Protei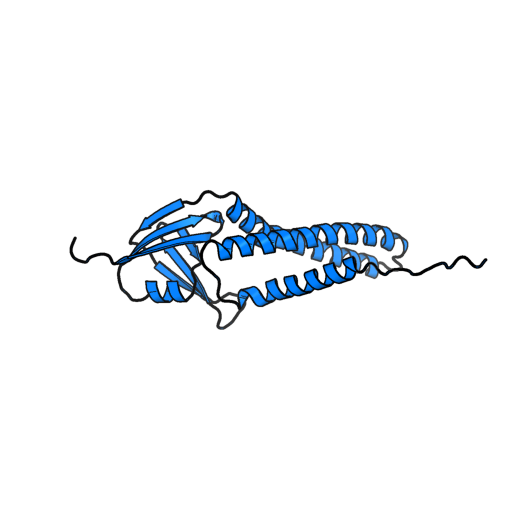n AF-A0A378QCM0-F1 (afdb_monomer_lite)

Secondary structure (DSSP, 8-state):
-----------HHHHHHHHHHHHHHHHHHHGGGSPPPTTHHHHHHHHHHHHHHHHHHHHHHHHHHHHHHHHGGG--SHHHHHHHHHHHHHHHHHHHHHIIIIIHHHHHHHHSPPEEEEES-EEEEEEE-TT-TT-EEEEEEETTEEEEE-HHHHHHHHSS--EEEEEEEETTTTEEEEEEEEE--TT-

Sequence (188 aa):
MAFNTDIQEKPKHLNLLIIIGIVMFLYVLIRPFLDWNEGLTASIEIVLVALFVGAFFLFGIVSFIYIFFKAIPNFKSFAQMIGFLAFVLVFIFSALFFVEKAVTPALYVIFENKKTIITSDYQVKSYQQAKRVGVDNYFLYFDHNKVQINKSTYQKLRTGQIYDLTVTYKPRAEVLYDLQISQKNQND

Organism: Faucicola osloensis (NCBI:txid34062)

Structure (mmCIF, N/CA/C/O backbone):
data_AF-A0A378QCM0-F1
#
_entry.id   AF-A0A378QCM0-F1
#
loop_
_atom_site.group_PDB
_atom_site.id
_atom_site.type_symbol
_atom_site.label_atom_id
_atom_site.label_alt_id
_atom_site.label_comp_id
_atom_site.label_asym_id
_atom_site.label_entity_id
_atom_site.label_seq_id
_atom_site.pdbx_PDB_ins_code
_atom_site.Cartn_x
_atom_site.Cartn_y
_atom_site.Cartn_z
_atom_site.occupancy
_atom_site.B_iso_or_equiv
_atom_site.auth_seq_id
_atom_site.auth_comp_id
_atom_site.auth_asym_id
_atom_site.auth_atom_id
_atom_site.pdbx_PDB_model_num
ATOM 1 N N . MET A 1 1 ? -2.588 12.979 -62.372 1.00 38.88 1 MET A N 1
ATOM 2 C CA . MET A 1 1 ? -3.182 12.711 -61.045 1.00 38.88 1 MET A CA 1
ATOM 3 C C . MET A 1 1 ? -2.044 12.519 -60.062 1.00 38.88 1 MET A C 1
ATOM 5 O O . MET A 1 1 ? -1.342 11.524 -60.167 1.00 38.88 1 MET A O 1
ATOM 9 N N . ALA A 1 2 ? -1.797 13.497 -59.193 1.00 35.97 2 ALA A N 1
ATOM 10 C CA . ALA A 1 2 ? -0.838 13.351 -58.104 1.00 35.97 2 ALA A CA 1
ATOM 11 C C . ALA A 1 2 ? -1.563 12.680 -56.931 1.00 35.97 2 ALA A C 1
ATOM 13 O O . ALA A 1 2 ? -2.516 13.245 -56.396 1.00 35.97 2 ALA A O 1
ATOM 14 N N . PHE A 1 3 ? -1.162 11.456 -56.589 1.00 36.19 3 PHE A N 1
ATOM 15 C CA . PHE A 1 3 ? -1.610 10.802 -55.365 1.00 36.19 3 PHE A CA 1
ATOM 16 C C . PHE A 1 3 ? -0.825 11.406 -54.202 1.00 36.19 3 PHE A C 1
ATOM 18 O O . PHE A 1 3 ? 0.397 11.316 -54.143 1.00 36.19 3 PHE A O 1
ATOM 25 N N . ASN A 1 4 ? -1.561 12.082 -53.330 1.00 42.06 4 ASN A N 1
ATOM 26 C CA . ASN A 1 4 ? -1.086 12.697 -52.106 1.00 42.06 4 ASN A CA 1
ATOM 27 C C . ASN A 1 4 ? -0.604 11.588 -51.154 1.00 42.06 4 ASN A C 1
ATOM 29 O O . ASN A 1 4 ? -1.421 10.802 -50.673 1.00 42.06 4 ASN A O 1
ATOM 33 N N . THR A 1 5 ? 0.702 11.489 -50.915 1.00 47.97 5 THR A N 1
ATOM 34 C CA . THR A 1 5 ? 1.280 10.604 -49.897 1.00 47.97 5 THR A CA 1
ATOM 35 C C . THR A 1 5 ? 1.760 11.419 -48.707 1.00 47.97 5 THR A C 1
ATOM 37 O O . THR A 1 5 ? 2.376 12.467 -48.870 1.00 47.97 5 THR A O 1
ATOM 40 N N . ASP A 1 6 ? 1.510 10.859 -47.526 1.00 44.53 6 ASP A N 1
ATOM 41 C CA . ASP A 1 6 ? 2.076 11.224 -46.228 1.00 44.53 6 ASP A CA 1
ATOM 42 C C . ASP A 1 6 ? 1.492 12.438 -45.506 1.00 44.53 6 ASP A C 1
ATOM 44 O O . ASP A 1 6 ? 2.143 13.448 -45.252 1.00 44.53 6 ASP A O 1
ATOM 48 N N . ILE A 1 7 ? 0.293 12.228 -44.959 1.00 42.75 7 ILE A N 1
ATOM 49 C CA . ILE A 1 7 ? 0.040 12.671 -43.587 1.00 42.75 7 ILE A CA 1
ATOM 50 C C . ILE A 1 7 ? 0.461 11.506 -42.686 1.00 42.75 7 ILE A C 1
ATOM 52 O O . ILE A 1 7 ? -0.328 10.603 -42.411 1.00 42.75 7 ILE A O 1
ATOM 56 N N . GLN A 1 8 ? 1.720 11.506 -42.234 1.00 46.69 8 GLN A N 1
ATOM 57 C CA . GLN A 1 8 ? 2.096 10.746 -41.043 1.00 46.69 8 GLN A CA 1
ATOM 58 C C . GLN A 1 8 ? 1.295 11.314 -39.865 1.00 46.69 8 GLN A C 1
ATOM 60 O O . GLN A 1 8 ? 1.725 12.255 -39.194 1.00 46.69 8 GLN A O 1
ATOM 65 N N . GLU A 1 9 ? 0.110 10.765 -39.603 1.00 46.09 9 GLU A N 1
ATOM 66 C CA . GLU A 1 9 ? -0.545 10.972 -38.320 1.00 46.09 9 GLU A CA 1
ATOM 67 C C . GLU A 1 9 ? 0.360 10.360 -37.245 1.00 46.09 9 GLU A C 1
ATOM 69 O O . GLU A 1 9 ? 0.377 9.149 -37.024 1.00 46.09 9 GLU A O 1
ATOM 74 N N . LYS A 1 10 ? 1.146 11.208 -36.564 1.00 54.22 10 LYS A N 1
ATOM 75 C CA . LYS A 1 10 ? 1.753 10.846 -35.277 1.00 54.22 10 LYS A CA 1
ATOM 76 C C . LYS A 1 10 ? 0.660 10.187 -34.435 1.00 54.22 10 LYS A C 1
ATOM 78 O O . LYS A 1 10 ? -0.424 10.770 -34.340 1.00 54.22 10 LYS A O 1
ATOM 83 N N . PRO A 1 11 ? 0.908 9.029 -33.803 1.00 54.47 11 PRO A N 1
ATOM 84 C CA . PRO A 1 11 ? -0.131 8.328 -33.066 1.00 54.47 11 PRO A CA 1
ATOM 85 C C . PRO A 1 11 ? -0.591 9.207 -31.897 1.00 54.47 11 PRO A C 1
ATOM 87 O O . PRO A 1 11 ? 0.052 9.263 -30.850 1.00 54.47 11 PRO A O 1
ATOM 90 N N . LYS A 1 12 ? -1.711 9.919 -32.076 1.00 57.12 12 LYS A N 1
ATOM 91 C CA . LYS A 1 12 ? -2.309 10.822 -31.074 1.00 57.12 12 LYS A CA 1
ATOM 92 C C . LYS A 1 12 ? -2.565 10.077 -29.756 1.00 57.12 12 LYS A C 1
ATOM 94 O O . LYS A 1 12 ? -2.403 10.639 -28.676 1.00 57.12 12 LYS A O 1
ATOM 99 N N . HIS A 1 13 ? -2.852 8.779 -29.854 1.00 57.62 13 HIS A N 1
ATOM 100 C CA . HIS A 1 13 ? -3.033 7.860 -28.731 1.00 57.62 13 HIS A CA 1
ATOM 101 C C . HIS A 1 13 ? -1.748 7.589 -27.931 1.00 57.62 13 HIS A C 1
ATOM 103 O O . HIS A 1 13 ? -1.824 7.415 -26.719 1.00 57.62 13 HIS A O 1
ATOM 109 N N . LEU A 1 14 ? -0.568 7.610 -28.564 1.00 61.62 14 LEU A N 1
ATOM 110 C CA . LEU A 1 14 ? 0.710 7.412 -27.871 1.00 61.62 14 LEU A CA 1
ATOM 111 C C . LEU A 1 14 ? 1.026 8.604 -26.960 1.00 61.62 14 LEU A C 1
ATOM 113 O O . LEU A 1 14 ? 1.406 8.420 -25.808 1.00 61.62 14 LEU A O 1
ATOM 117 N N . ASN A 1 15 ? 0.795 9.826 -27.448 1.00 65.25 15 ASN A N 1
ATOM 118 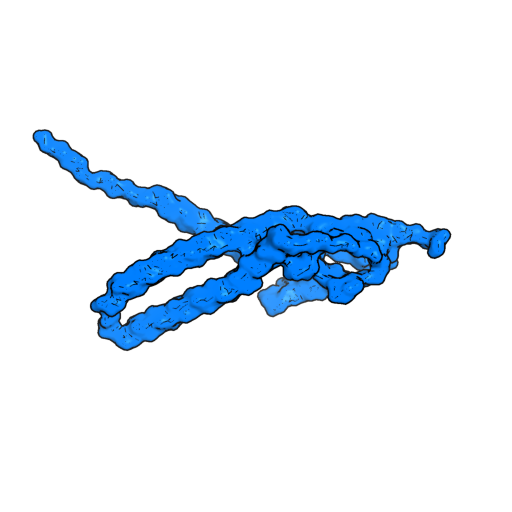C CA . ASN A 1 15 ? 0.976 11.039 -26.649 1.00 65.25 15 ASN A CA 1
ATOM 119 C C . ASN A 1 15 ? -0.003 11.084 -25.467 1.00 65.25 15 ASN A C 1
ATOM 121 O O . ASN A 1 15 ? 0.391 11.449 -24.363 1.00 65.25 15 ASN A O 1
ATOM 125 N N . LEU A 1 16 ? -1.255 10.662 -25.675 1.00 69.06 16 LEU A N 1
ATOM 126 C CA . LEU A 1 16 ? -2.253 10.580 -24.608 1.00 69.06 16 LEU A CA 1
ATOM 127 C C . LEU A 1 16 ? -1.850 9.568 -23.522 1.00 69.06 16 LEU A C 1
ATOM 129 O O . LEU A 1 16 ? -1.922 9.888 -22.339 1.00 69.06 16 LEU A O 1
ATOM 133 N N . LEU A 1 17 ? -1.367 8.383 -23.907 1.00 66.56 17 LEU A N 1
ATOM 134 C CA . LEU A 1 17 ? -0.883 7.369 -22.963 1.00 66.56 17 LEU A CA 1
ATOM 135 C C . LEU A 1 17 ? 0.319 7.859 -22.146 1.00 66.56 17 LEU A C 1
ATOM 137 O O . LEU A 1 17 ? 0.377 7.606 -20.946 1.00 66.56 17 LEU A O 1
ATOM 141 N N . ILE A 1 18 ? 1.246 8.596 -22.765 1.00 68.19 18 ILE A N 1
ATOM 142 C CA . ILE A 1 18 ? 2.395 9.195 -22.069 1.00 68.19 18 ILE A CA 1
ATOM 143 C C . ILE A 1 18 ? 1.933 10.252 -21.060 1.00 68.19 18 ILE A C 1
ATOM 145 O O . ILE A 1 18 ? 2.418 10.270 -19.930 1.00 68.19 18 ILE A O 1
ATOM 149 N N . ILE A 1 19 ? 0.976 11.108 -21.434 1.00 72.38 19 ILE A N 1
ATOM 150 C CA . ILE A 1 19 ? 0.425 12.133 -20.537 1.00 72.38 19 ILE A CA 1
ATOM 151 C C . ILE A 1 19 ? -0.273 11.481 -19.338 1.00 72.38 19 ILE A C 1
ATOM 153 O O . ILE A 1 19 ? -0.003 11.868 -18.203 1.00 72.38 19 ILE A O 1
ATOM 157 N N . ILE A 1 20 ? -1.102 10.455 -19.562 1.00 72.19 20 ILE A N 1
ATOM 158 C CA . ILE A 1 20 ? -1.730 9.681 -18.477 1.00 72.19 20 ILE A CA 1
ATOM 159 C C . ILE A 1 20 ? -0.643 9.017 -17.607 1.00 72.19 20 ILE A C 1
ATOM 161 O O . ILE A 1 20 ? -0.712 9.102 -16.383 1.00 72.19 20 ILE A O 1
ATOM 165 N N . GLY A 1 21 ? 0.400 8.456 -18.235 1.00 68.75 21 GLY A N 1
ATOM 166 C CA . GLY A 1 21 ? 1.684 8.043 -17.642 1.00 68.75 21 GLY A CA 1
ATOM 167 C C . GLY A 1 21 ? 2.206 9.000 -16.582 1.00 68.75 21 GLY A C 1
ATOM 168 O O . GLY A 1 21 ? 2.358 8.648 -15.412 1.00 68.75 21 GLY A O 1
ATOM 169 N N . ILE A 1 22 ? 2.469 10.227 -17.018 1.00 72.31 22 ILE A N 1
ATOM 170 C CA . ILE A 1 22 ? 3.082 11.279 -16.212 1.00 72.31 22 ILE A CA 1
ATOM 171 C C . ILE A 1 22 ? 2.135 11.747 -15.107 1.00 72.31 22 ILE A C 1
ATOM 173 O O . ILE A 1 22 ? 2.563 11.857 -13.963 1.00 72.31 22 ILE A O 1
ATOM 177 N N . VAL A 1 23 ? 0.856 11.990 -15.413 1.00 72.75 23 VAL A N 1
ATOM 178 C CA . VAL A 1 23 ? -0.134 12.447 -14.421 1.00 72.75 23 VAL A CA 1
ATOM 179 C C . VAL A 1 23 ? -0.293 11.424 -13.298 1.00 72.75 23 VAL A C 1
ATOM 181 O O . VAL A 1 23 ? -0.314 11.795 -12.128 1.00 72.75 23 VAL A O 1
ATOM 184 N N . MET A 1 24 ? -0.334 10.136 -13.631 1.00 67.75 24 MET A N 1
ATOM 185 C CA . MET A 1 24 ? -0.460 9.064 -12.644 1.00 67.75 24 MET A CA 1
ATOM 186 C C . MET A 1 24 ? 0.842 8.824 -11.872 1.00 67.75 24 MET A C 1
ATOM 188 O O . MET A 1 24 ? 0.802 8.556 -10.674 1.00 67.75 24 MET A O 1
ATOM 192 N N . PHE A 1 25 ? 2.008 8.972 -12.508 1.00 66.88 25 PHE A N 1
ATOM 193 C CA . PHE A 1 25 ? 3.291 8.949 -11.801 1.00 66.88 25 PHE A CA 1
ATOM 194 C C . PHE A 1 25 ? 3.400 10.111 -10.803 1.00 66.88 25 PHE A C 1
ATOM 196 O O . PHE A 1 25 ? 3.761 9.904 -9.645 1.00 66.88 25 PHE A O 1
ATOM 203 N N . LEU A 1 26 ? 3.013 11.320 -11.220 1.00 68.12 26 LEU A N 1
ATOM 204 C CA . LEU A 1 26 ? 2.913 12.482 -10.342 1.00 68.12 26 LEU A CA 1
ATOM 205 C C . LEU A 1 26 ? 1.911 12.229 -9.218 1.00 68.12 26 LEU A C 1
ATOM 207 O O . LEU A 1 26 ? 2.241 12.514 -8.073 1.00 68.12 26 LEU A O 1
ATOM 211 N N . TYR A 1 27 ? 0.752 11.628 -9.513 1.00 70.06 27 TYR A N 1
ATOM 212 C CA . TYR A 1 27 ? -0.216 11.206 -8.502 1.00 70.06 27 TYR A CA 1
ATOM 213 C C . TYR A 1 27 ? 0.425 10.280 -7.465 1.00 70.06 27 TYR A C 1
ATOM 215 O O . TYR A 1 27 ? 0.347 10.574 -6.282 1.00 70.06 27 TYR A O 1
ATOM 223 N N . VAL A 1 28 ? 1.144 9.230 -7.874 1.00 65.88 28 VAL A N 1
ATOM 224 C CA . VAL A 1 28 ? 1.853 8.326 -6.947 1.00 65.88 28 VAL A CA 1
ATOM 225 C C . VAL A 1 28 ? 2.902 9.066 -6.103 1.00 65.88 28 VAL A C 1
ATOM 227 O O . VAL A 1 28 ? 3.082 8.741 -4.930 1.00 65.88 28 VAL A O 1
ATOM 230 N N . LEU A 1 29 ? 3.572 10.084 -6.656 1.00 60.12 29 LEU A N 1
ATOM 231 C CA . LEU A 1 29 ? 4.532 10.913 -5.918 1.00 60.12 29 LEU A CA 1
ATOM 232 C C . LEU A 1 29 ? 3.866 11.858 -4.909 1.00 60.12 29 LEU A C 1
ATOM 234 O O . LEU A 1 29 ? 4.412 12.053 -3.816 1.00 60.12 29 LEU A O 1
ATOM 238 N N . ILE A 1 30 ? 2.714 12.444 -5.260 1.00 61.75 30 ILE A N 1
ATOM 239 C CA . ILE A 1 30 ? 1.981 13.381 -4.396 1.00 61.75 30 ILE A CA 1
ATOM 240 C C . ILE A 1 30 ? 1.012 12.681 -3.433 1.00 61.75 30 ILE A C 1
ATOM 242 O O . ILE A 1 30 ? 0.648 13.246 -2.408 1.00 61.75 30 ILE A O 1
ATOM 246 N N . ARG A 1 31 ? 0.620 11.438 -3.719 1.00 61.00 31 ARG A N 1
ATOM 247 C CA . ARG A 1 31 ? -0.312 10.630 -2.925 1.00 61.00 31 ARG A CA 1
ATOM 248 C C . ARG A 1 31 ? 0.072 10.552 -1.451 1.00 61.00 31 ARG A C 1
ATOM 250 O O . ARG A 1 31 ? -0.808 10.722 -0.619 1.00 61.00 31 ARG A O 1
ATOM 257 N N . PRO A 1 32 ? 1.350 10.358 -1.069 1.00 53.84 32 PRO A N 1
ATOM 258 C CA . PRO A 1 32 ? 1.734 10.342 0.339 1.00 53.84 32 PRO A CA 1
ATOM 259 C C . PRO A 1 32 ? 1.585 11.700 1.053 1.00 53.84 32 PRO A C 1
ATOM 261 O O . PRO A 1 32 ? 1.852 11.763 2.248 1.00 53.84 32 PRO A O 1
ATOM 264 N N . PHE A 1 33 ? 1.237 12.782 0.342 1.00 54.72 33 PHE A N 1
ATOM 265 C CA . PHE A 1 33 ? 0.909 14.099 0.906 1.00 54.72 33 PHE A CA 1
ATOM 266 C C . PHE A 1 33 ? -0.605 14.365 0.978 1.00 54.72 33 PHE A C 1
ATOM 268 O O . PHE A 1 33 ? -1.003 15.397 1.511 1.00 54.72 33 PHE A O 1
ATOM 275 N N . LEU A 1 34 ? -1.438 13.478 0.425 1.00 60.81 34 LEU A N 1
ATOM 276 C CA . LEU A 1 34 ? -2.892 13.571 0.512 1.00 60.81 34 LEU A CA 1
ATOM 277 C C . LEU A 1 34 ? -3.371 12.794 1.741 1.00 60.81 34 LEU A C 1
ATOM 279 O O . LEU A 1 34 ? -2.847 11.717 2.037 1.00 60.81 34 LEU A O 1
ATOM 283 N N . ASP A 1 35 ? -4.366 13.335 2.448 1.00 57.41 35 ASP A N 1
ATOM 284 C CA . ASP A 1 35 ? -5.010 12.612 3.542 1.00 57.41 35 ASP A CA 1
ATOM 285 C C . ASP A 1 35 ? -5.604 11.310 3.005 1.00 57.41 35 ASP A C 1
ATOM 287 O O . ASP A 1 35 ? -6.301 11.282 1.986 1.00 57.41 35 ASP A O 1
ATOM 291 N N . TRP A 1 36 ? -5.279 10.207 3.675 1.00 60.56 36 TRP A N 1
ATOM 292 C CA . TRP A 1 36 ? -5.699 8.901 3.208 1.00 60.56 36 TRP A CA 1
ATOM 293 C C . TRP A 1 36 ? -7.172 8.664 3.553 1.00 60.56 36 TRP A C 1
ATOM 295 O O . TRP A 1 36 ? -7.574 8.808 4.710 1.00 60.56 36 TRP A O 1
ATOM 305 N N . ASN A 1 37 ? -7.977 8.287 2.558 1.00 62.22 37 ASN A N 1
ATOM 306 C CA . ASN A 1 37 ? -9.379 7.946 2.779 1.00 62.22 37 ASN A CA 1
ATOM 307 C C . ASN A 1 37 ? -9.491 6.518 3.321 1.00 62.22 37 ASN A C 1
ATOM 309 O O . ASN A 1 37 ? -9.072 5.575 2.658 1.00 62.22 37 ASN A O 1
ATOM 313 N N . GLU A 1 38 ? -10.084 6.347 4.500 1.00 63.56 38 GLU A N 1
ATOM 314 C CA . GLU A 1 38 ? -10.318 5.026 5.094 1.00 63.56 38 GLU A CA 1
ATOM 315 C C . GLU A 1 38 ? -11.284 4.179 4.240 1.00 63.56 38 GLU A C 1
ATOM 317 O O . GLU A 1 38 ? -12.093 4.698 3.464 1.00 63.56 38 GLU A O 1
ATOM 322 N N . GLY A 1 39 ? -11.213 2.852 4.376 1.00 67.31 39 GLY A N 1
ATOM 323 C CA . GLY A 1 39 ? -12.229 1.956 3.829 1.00 67.31 39 GLY A CA 1
ATOM 324 C C . GLY A 1 39 ? -12.143 1.701 2.323 1.00 67.31 39 GLY A C 1
ATOM 325 O O . GLY A 1 39 ? -11.092 1.381 1.750 1.00 67.31 39 GLY A O 1
ATOM 326 N N . LEU A 1 40 ? -13.306 1.772 1.670 1.00 65.62 40 LEU A N 1
ATOM 327 C CA . LEU A 1 40 ? -13.483 1.413 0.261 1.00 65.62 40 LEU A CA 1
ATOM 328 C C . LEU A 1 40 ? -12.628 2.285 -0.671 1.00 65.62 40 LEU A C 1
ATOM 330 O O . LEU A 1 40 ? -12.108 1.791 -1.669 1.00 65.62 40 LEU A O 1
ATOM 334 N N . THR A 1 41 ? -12.428 3.556 -0.329 1.00 69.12 41 THR A N 1
ATOM 335 C CA . THR A 1 41 ? -11.682 4.495 -1.172 1.00 69.12 41 THR A CA 1
ATOM 336 C C . THR A 1 41 ? -10.182 4.191 -1.186 1.00 69.12 41 THR A C 1
ATOM 338 O O . THR A 1 41 ? -9.605 4.144 -2.270 1.00 69.12 41 THR A O 1
ATOM 341 N N . ALA A 1 42 ? -9.563 3.870 -0.039 1.00 70.38 42 ALA A N 1
ATOM 342 C CA . ALA A 1 42 ? -8.184 3.360 -0.004 1.00 70.38 42 ALA A CA 1
ATOM 343 C C . ALA A 1 42 ? -8.037 2.060 -0.804 1.00 70.38 42 ALA A C 1
ATOM 345 O O . ALA A 1 42 ? -7.039 1.860 -1.493 1.00 70.38 42 ALA A O 1
ATOM 346 N N . SER A 1 43 ? -9.046 1.186 -0.741 1.00 71.62 43 SER A N 1
ATOM 347 C CA . SER A 1 43 ? -9.047 -0.074 -1.487 1.00 71.62 43 SER A CA 1
ATOM 348 C C . SER A 1 43 ? -9.051 0.167 -3.003 1.00 71.62 43 SER A C 1
ATOM 350 O O . SER A 1 43 ? -8.241 -0.415 -3.724 1.00 71.62 43 SER A O 1
ATOM 352 N N . ILE A 1 44 ? -9.921 1.062 -3.484 1.00 74.12 44 ILE A N 1
ATOM 353 C CA . ILE A 1 44 ? -9.997 1.454 -4.901 1.00 74.12 44 ILE A CA 1
ATOM 354 C C . ILE A 1 44 ? -8.677 2.082 -5.355 1.00 74.12 44 ILE A C 1
ATOM 356 O O . ILE A 1 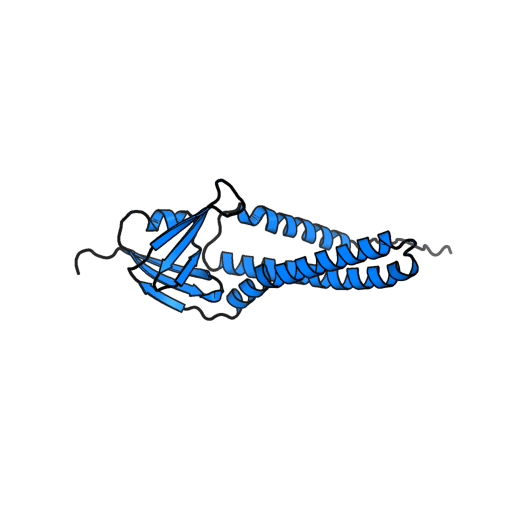44 ? -8.158 1.734 -6.413 1.00 74.12 44 ILE A O 1
ATOM 360 N N . GLU A 1 45 ? -8.108 2.968 -4.542 1.00 73.50 45 GLU A N 1
ATOM 361 C CA . GLU A 1 45 ? -6.849 3.644 -4.838 1.00 73.50 45 GLU A CA 1
ATOM 362 C C . GLU A 1 45 ? -5.683 2.658 -5.003 1.00 73.50 45 GLU A C 1
ATOM 364 O O . GLU A 1 45 ? -4.974 2.709 -6.009 1.00 73.50 45 GLU A O 1
ATOM 369 N N . ILE A 1 46 ? -5.515 1.717 -4.062 1.00 76.56 46 ILE A N 1
ATOM 370 C CA . ILE A 1 46 ? -4.461 0.690 -4.120 1.00 76.56 46 ILE A CA 1
ATOM 371 C C . ILE A 1 46 ? -4.592 -0.140 -5.405 1.00 76.56 46 ILE A C 1
ATOM 373 O O . ILE A 1 46 ? -3.594 -0.393 -6.084 1.00 76.56 46 ILE A O 1
ATOM 377 N N . VAL A 1 47 ? -5.816 -0.537 -5.768 1.00 78.56 47 VAL A N 1
ATOM 378 C CA . VAL A 1 47 ? -6.075 -1.334 -6.976 1.00 78.56 47 VAL A CA 1
ATOM 379 C C . VAL A 1 47 ? -5.793 -0.534 -8.249 1.00 78.56 47 VAL A C 1
ATOM 381 O O . VAL A 1 47 ? -5.140 -1.052 -9.154 1.00 78.56 47 VAL A O 1
ATOM 384 N N . LEU A 1 48 ? -6.223 0.729 -8.324 1.00 77.00 48 LEU A N 1
ATOM 385 C CA . LEU A 1 48 ? -5.970 1.590 -9.484 1.00 77.00 48 LEU A CA 1
ATOM 386 C C . LEU A 1 48 ? -4.476 1.853 -9.686 1.00 77.00 48 LEU A C 1
ATOM 388 O O . LEU A 1 48 ? -3.985 1.751 -10.811 1.00 77.00 48 LEU A O 1
ATOM 392 N N . VAL A 1 49 ? -3.739 2.136 -8.607 1.00 74.62 49 VAL A N 1
ATOM 393 C CA . VAL A 1 49 ? -2.281 2.311 -8.656 1.00 74.62 49 VAL A CA 1
ATOM 394 C C . VAL A 1 49 ? -1.602 1.026 -9.134 1.00 74.62 49 VAL A C 1
ATOM 396 O O . VAL A 1 49 ? -0.736 1.082 -10.009 1.00 74.62 49 VAL A O 1
ATOM 399 N N . ALA A 1 50 ? -2.015 -0.135 -8.616 1.00 77.56 50 ALA A N 1
ATOM 400 C CA . ALA A 1 50 ? -1.446 -1.419 -9.010 1.00 77.56 50 ALA A CA 1
ATOM 401 C C . ALA A 1 50 ? -1.708 -1.762 -10.486 1.00 77.56 50 ALA A C 1
ATOM 403 O O . ALA A 1 50 ? -0.778 -2.150 -11.193 1.00 77.56 50 ALA A O 1
ATOM 404 N N . LEU A 1 51 ? -2.942 -1.579 -10.967 1.00 78.12 51 LEU A N 1
ATOM 405 C CA . LEU A 1 51 ? -3.312 -1.814 -12.367 1.00 78.12 51 LEU A CA 1
ATOM 406 C C . LEU A 1 51 ? -2.542 -0.896 -13.313 1.00 78.12 51 LEU A C 1
ATOM 408 O O . LEU A 1 51 ? -1.996 -1.348 -14.319 1.00 78.12 51 LEU A O 1
ATOM 412 N N . PHE A 1 52 ? -2.480 0.391 -12.978 1.00 74.44 52 PHE A N 1
ATOM 413 C CA . PHE A 1 52 ? -1.848 1.385 -13.827 1.00 74.44 52 PHE A CA 1
ATOM 414 C C . PHE A 1 52 ? -0.350 1.144 -13.968 1.00 74.44 52 PHE A C 1
ATOM 416 O O . PHE A 1 52 ? 0.184 1.046 -15.074 1.00 74.44 52 PHE A O 1
ATOM 423 N N . VAL A 1 53 ? 0.340 1.029 -12.839 1.00 72.00 53 VAL A N 1
ATOM 424 C CA . VAL A 1 53 ? 1.786 0.861 -12.861 1.00 72.00 53 VAL A CA 1
ATOM 425 C C . VAL A 1 53 ? 2.149 -0.547 -13.352 1.00 72.00 53 VAL A C 1
ATOM 427 O O . VAL A 1 53 ? 3.137 -0.694 -14.066 1.00 72.00 53 VAL A O 1
ATOM 430 N N . GLY A 1 54 ? 1.307 -1.561 -13.115 1.00 72.94 54 GLY A N 1
ATOM 431 C CA . GLY A 1 54 ? 1.427 -2.872 -13.758 1.00 72.94 54 GLY A CA 1
ATOM 432 C C . GLY A 1 54 ? 1.382 -2.785 -15.288 1.00 72.94 54 GLY A C 1
ATOM 433 O O . GLY A 1 54 ? 2.264 -3.319 -15.961 1.00 72.94 54 GLY A O 1
ATOM 434 N N . ALA A 1 55 ? 0.419 -2.046 -15.848 1.00 73.81 55 ALA A N 1
ATOM 435 C CA . ALA A 1 55 ? 0.340 -1.799 -17.289 1.00 73.81 55 ALA A CA 1
ATOM 436 C C . ALA A 1 55 ? 1.556 -1.013 -17.815 1.00 73.81 55 ALA A C 1
ATOM 438 O O . ALA A 1 55 ? 2.097 -1.347 -18.871 1.00 73.81 55 ALA A O 1
ATOM 439 N N . PHE A 1 56 ? 2.028 -0.014 -17.061 1.00 73.88 56 PHE A N 1
ATOM 440 C CA . PHE A 1 56 ? 3.227 0.753 -17.402 1.00 73.88 56 PHE A CA 1
ATOM 441 C C . PHE A 1 56 ? 4.484 -0.125 -17.438 1.00 73.88 56 PHE A C 1
ATOM 443 O O . PHE A 1 56 ? 5.260 -0.035 -18.388 1.00 73.88 56 PHE A O 1
ATOM 450 N N . PHE A 1 57 ? 4.675 -1.014 -16.457 1.00 73.25 57 PHE A N 1
ATOM 451 C CA . PHE A 1 57 ? 5.797 -1.954 -16.460 1.00 73.25 57 PHE A CA 1
ATOM 452 C C . PHE A 1 57 ? 5.700 -2.956 -17.606 1.00 73.25 57 PHE A C 1
ATOM 454 O O . PHE A 1 57 ? 6.705 -3.183 -18.267 1.00 73.25 57 PHE A O 1
ATOM 461 N N . LEU A 1 58 ? 4.521 -3.510 -17.900 1.00 73.69 58 LEU A N 1
ATOM 462 C CA . LEU A 1 58 ? 4.346 -4.420 -19.039 1.00 73.69 58 LEU A CA 1
ATOM 463 C C . LEU A 1 58 ? 4.704 -3.738 -20.367 1.00 73.69 58 LEU A C 1
ATOM 465 O O . LEU A 1 58 ? 5.496 -4.273 -21.144 1.00 73.69 58 LEU A O 1
ATOM 469 N N . PHE A 1 59 ? 4.189 -2.530 -20.602 1.00 75.38 59 PHE A N 1
ATOM 470 C CA . PHE A 1 59 ? 4.515 -1.757 -21.801 1.00 75.38 59 PHE A CA 1
ATOM 471 C C . PHE A 1 59 ? 5.998 -1.356 -21.846 1.00 75.38 59 PHE A C 1
ATOM 473 O O . PHE A 1 59 ? 6.637 -1.426 -22.899 1.00 75.38 59 PHE A O 1
ATOM 480 N N . GLY A 1 60 ? 6.557 -0.976 -20.695 1.00 72.56 60 GLY A N 1
ATOM 481 C CA . GLY A 1 60 ? 7.967 -0.649 -20.526 1.00 72.56 60 GLY A CA 1
ATOM 482 C C . GLY A 1 60 ? 8.875 -1.834 -20.840 1.00 72.56 60 GLY A C 1
ATOM 483 O O . GLY A 1 60 ? 9.812 -1.670 -21.609 1.00 72.56 60 GLY A O 1
ATOM 484 N N . ILE A 1 61 ? 8.560 -3.033 -20.338 1.00 73.06 61 ILE A N 1
ATOM 485 C CA . ILE A 1 61 ? 9.297 -4.276 -20.616 1.00 73.06 61 ILE A CA 1
ATOM 486 C C . ILE A 1 61 ? 9.293 -4.567 -22.118 1.00 73.06 61 ILE A C 1
ATOM 488 O O . ILE A 1 61 ? 10.354 -4.782 -22.697 1.00 73.06 61 ILE A O 1
ATOM 492 N N . VAL A 1 62 ? 8.127 -4.535 -22.771 1.00 75.81 62 VAL A N 1
ATOM 493 C CA . VAL A 1 62 ? 8.015 -4.823 -24.213 1.00 75.81 62 VAL A CA 1
ATOM 494 C C . VAL A 1 62 ? 8.803 -3.805 -25.043 1.00 75.81 62 VAL A C 1
ATOM 496 O O . VAL A 1 62 ? 9.592 -4.184 -25.912 1.00 75.81 62 VAL A O 1
ATOM 499 N N . SER A 1 63 ? 8.646 -2.515 -24.739 1.00 75.62 63 SER A N 1
ATOM 500 C CA . SER A 1 63 ? 9.384 -1.434 -25.408 1.00 75.62 63 SER A CA 1
ATOM 501 C C . SER A 1 63 ? 10.891 -1.558 -25.183 1.00 75.62 63 SER A C 1
ATOM 503 O O . SER A 1 63 ? 11.684 -1.344 -26.098 1.00 75.62 63 SER A O 1
ATOM 505 N N . PHE A 1 64 ? 11.289 -1.943 -23.973 1.00 72.25 64 PHE A N 1
ATOM 506 C CA . PHE A 1 64 ? 12.679 -2.120 -23.591 1.00 72.25 64 PHE A CA 1
ATOM 507 C C . PHE A 1 64 ? 13.331 -3.302 -24.312 1.00 72.25 64 PHE A C 1
ATOM 509 O O . PHE A 1 64 ? 14.415 -3.141 -24.867 1.00 72.25 64 PHE A O 1
ATOM 516 N N . ILE A 1 65 ? 12.659 -4.456 -24.378 1.00 73.12 65 ILE A N 1
ATOM 517 C CA . ILE A 1 65 ? 13.119 -5.633 -25.132 1.00 73.12 65 ILE A CA 1
ATOM 518 C C . ILE A 1 65 ? 13.314 -5.273 -26.610 1.00 73.12 65 ILE A C 1
ATOM 520 O O . ILE A 1 65 ? 14.338 -5.610 -27.205 1.00 73.12 65 ILE A O 1
ATOM 524 N N . TYR A 1 66 ? 12.370 -4.535 -27.195 1.00 77.12 66 TYR A N 1
ATOM 525 C CA . TYR A 1 66 ? 12.479 -4.071 -28.576 1.00 77.12 66 TYR A CA 1
ATOM 526 C C . TYR A 1 66 ? 13.694 -3.151 -28.793 1.00 77.12 66 TYR A C 1
ATOM 528 O O . TYR A 1 66 ? 14.471 -3.353 -29.729 1.00 77.12 66 TYR A O 1
ATOM 536 N N . ILE A 1 67 ? 13.898 -2.163 -27.912 1.00 75.75 67 ILE A N 1
ATOM 537 C CA . ILE A 1 67 ? 15.056 -1.259 -27.977 1.00 75.75 67 ILE A CA 1
ATOM 538 C C . ILE A 1 67 ? 16.363 -2.034 -27.777 1.00 75.75 67 ILE A C 1
ATOM 540 O O . ILE A 1 67 ? 17.326 -1.771 -28.492 1.00 75.75 67 ILE A O 1
ATOM 544 N N . PHE A 1 68 ? 16.396 -3.008 -26.863 1.00 71.75 68 PHE A N 1
ATOM 545 C CA . PHE A 1 68 ? 17.569 -3.833 -26.576 1.00 71.75 68 PHE A CA 1
ATOM 546 C C . PHE A 1 68 ? 18.077 -4.555 -27.824 1.00 71.75 68 PHE A C 1
ATOM 548 O O . PHE A 1 68 ? 19.219 -4.342 -28.232 1.00 71.75 68 PHE A O 1
ATOM 555 N N . PHE A 1 69 ? 17.221 -5.337 -28.485 1.00 74.94 69 PHE A N 1
ATOM 556 C CA . PHE A 1 69 ? 17.615 -6.078 -29.688 1.00 74.94 69 PHE A CA 1
ATOM 557 C C . PHE A 1 69 ? 17.990 -5.163 -30.857 1.00 74.94 69 PHE A C 1
ATOM 559 O O . PHE A 1 69 ? 18.849 -5.515 -31.663 1.00 74.94 69 PHE A O 1
ATOM 566 N N . LYS A 1 70 ? 17.413 -3.958 -30.923 1.00 78.69 70 LYS A N 1
ATOM 567 C CA . LYS A 1 70 ? 17.772 -2.949 -31.927 1.00 78.69 70 LYS A CA 1
ATOM 568 C C . LYS A 1 70 ? 19.088 -2.221 -31.615 1.00 78.69 70 LYS A C 1
ATOM 570 O O . LYS A 1 70 ? 19.761 -1.748 -32.533 1.00 78.69 70 LYS A O 1
ATOM 575 N N . ALA A 1 71 ? 19.456 -2.102 -30.341 1.00 72.69 71 ALA A N 1
ATOM 576 C CA . ALA A 1 71 ? 20.649 -1.391 -29.887 1.00 72.69 71 ALA A CA 1
ATOM 577 C C . ALA A 1 71 ? 21.909 -2.270 -29.878 1.00 72.69 71 ALA A C 1
ATOM 579 O O . ALA A 1 71 ? 22.988 -1.743 -30.141 1.00 72.69 71 ALA A O 1
ATOM 580 N N . ILE A 1 72 ? 21.779 -3.587 -29.654 1.00 71.88 72 ILE A N 1
ATOM 581 C CA . ILE A 1 72 ? 22.903 -4.547 -29.620 1.00 71.88 72 ILE A CA 1
ATOM 582 C C . ILE A 1 72 ? 23.880 -4.396 -30.802 1.00 71.88 72 ILE A C 1
ATOM 584 O O . ILE A 1 72 ? 25.082 -4.297 -30.550 1.00 71.88 72 ILE A O 1
ATOM 588 N N . PRO A 1 73 ? 23.429 -4.307 -32.071 1.00 76.25 73 PRO A N 1
ATOM 589 C CA . PRO A 1 73 ? 24.341 -4.179 -33.211 1.00 76.25 73 PRO A CA 1
ATOM 590 C C . PRO A 1 73 ? 25.077 -2.831 -33.269 1.00 76.25 73 PRO A C 1
ATOM 592 O O . PRO A 1 73 ? 26.028 -2.680 -34.028 1.00 76.25 73 PRO A O 1
ATOM 595 N N . ASN A 1 74 ? 24.619 -1.837 -32.504 1.00 76.94 74 ASN A N 1
ATOM 596 C CA . ASN A 1 74 ? 25.068 -0.447 -32.573 1.00 76.94 74 ASN A CA 1
ATOM 597 C C . ASN A 1 74 ? 25.963 -0.033 -31.396 1.00 76.94 74 ASN A C 1
ATOM 599 O O . ASN A 1 74 ? 26.365 1.131 -31.321 1.00 76.94 74 ASN A O 1
ATOM 603 N N . PHE A 1 75 ? 26.285 -0.945 -30.473 1.00 79.19 75 PHE A N 1
ATOM 604 C CA . PHE A 1 75 ? 27.196 -0.643 -29.373 1.00 79.19 75 PHE A CA 1
ATOM 605 C C . PHE A 1 75 ? 28.631 -0.503 -29.888 1.00 79.19 75 PHE A C 1
ATOM 607 O O . PHE A 1 75 ? 29.235 -1.455 -30.374 1.00 79.19 75 PHE A O 1
ATOM 614 N N . LYS A 1 76 ? 29.185 0.708 -29.773 1.00 79.50 76 LYS A N 1
ATOM 615 C CA . LYS A 1 76 ? 30.531 1.052 -30.260 1.00 79.50 76 LYS A CA 1
ATOM 616 C C . LYS A 1 76 ? 31.604 0.948 -29.178 1.00 79.50 76 LYS A C 1
ATOM 618 O O . LYS A 1 76 ? 32.787 1.018 -29.492 1.00 79.50 76 LYS A O 1
ATOM 623 N N . SER A 1 77 ? 31.219 0.816 -27.907 1.00 84.19 77 SER A N 1
ATOM 624 C CA . SER A 1 77 ? 32.165 0.701 -26.796 1.00 84.19 77 SER A CA 1
ATOM 625 C C . SER A 1 77 ? 31.649 -0.186 -25.666 1.00 84.19 77 SER A C 1
ATOM 627 O O . SER A 1 77 ? 30.447 -0.295 -25.418 1.00 84.19 77 SER A O 1
ATOM 629 N N . PHE A 1 78 ? 32.588 -0.770 -24.920 1.00 80.38 78 PHE A N 1
ATOM 630 C CA . PHE A 1 78 ? 32.299 -1.550 -23.716 1.00 80.38 78 PHE A CA 1
ATOM 631 C C . PHE A 1 78 ? 31.553 -0.727 -22.650 1.00 80.38 78 PHE A C 1
ATOM 633 O O . PHE A 1 78 ? 30.667 -1.239 -21.971 1.00 80.38 78 PHE A O 1
ATOM 640 N N . ALA A 1 79 ? 31.832 0.579 -22.561 1.00 81.38 79 ALA A N 1
ATOM 641 C CA . ALA A 1 79 ? 31.132 1.488 -21.654 1.00 81.38 79 ALA A CA 1
ATOM 642 C C . ALA A 1 79 ? 29.638 1.637 -21.999 1.00 81.38 79 ALA A C 1
ATOM 644 O O . ALA A 1 79 ? 28.809 1.686 -21.095 1.00 81.38 79 ALA A O 1
ATOM 645 N N . GLN A 1 80 ? 29.275 1.665 -23.289 1.00 78.44 80 GLN A N 1
ATOM 646 C CA . GLN A 1 80 ? 27.869 1.696 -23.716 1.00 78.44 80 GLN A CA 1
ATOM 647 C C . GLN A 1 80 ? 27.145 0.397 -23.355 1.00 78.44 80 GLN A C 1
ATOM 649 O O . GLN A 1 80 ? 26.011 0.441 -22.884 1.00 78.44 80 GLN A O 1
ATOM 654 N N . MET A 1 81 ? 27.819 -0.744 -23.511 1.00 79.19 81 MET A N 1
ATOM 655 C CA . MET A 1 81 ? 27.282 -2.050 -23.131 1.00 79.19 81 MET A CA 1
ATOM 656 C C . MET A 1 81 ? 27.066 -2.160 -21.611 1.00 79.19 81 MET A C 1
ATOM 658 O O . MET A 1 81 ? 25.997 -2.587 -21.179 1.00 79.19 81 MET A O 1
ATOM 662 N N . ILE A 1 82 ? 28.030 -1.713 -20.793 1.00 83.19 82 ILE A N 1
ATOM 663 C CA . ILE A 1 82 ? 27.887 -1.670 -19.326 1.00 83.19 82 ILE A CA 1
ATOM 664 C C . ILE A 1 82 ? 26.793 -0.689 -18.896 1.00 83.19 82 ILE A C 1
ATOM 666 O O . ILE A 1 82 ? 25.970 -1.034 -18.052 1.00 83.19 82 ILE A O 1
ATOM 670 N N . GLY A 1 83 ? 26.761 0.521 -19.460 1.00 80.00 83 GLY A N 1
ATOM 671 C CA . GLY A 1 83 ? 25.743 1.520 -19.127 1.00 80.00 83 GLY A CA 1
ATOM 672 C C . GLY A 1 83 ? 24.334 1.026 -19.450 1.00 80.00 83 GLY A C 1
ATOM 673 O O . GLY A 1 83 ? 23.411 1.203 -18.656 1.00 80.00 83 GLY A O 1
ATOM 674 N N . PHE A 1 84 ? 24.187 0.324 -20.575 1.00 78.81 84 PHE A N 1
ATOM 675 C CA . PHE A 1 84 ? 22.939 -0.335 -20.924 1.00 78.81 84 PHE A CA 1
ATOM 676 C C . PHE A 1 84 ? 22.581 -1.438 -19.916 1.00 78.81 84 PHE A C 1
ATOM 678 O O . PHE A 1 84 ? 21.463 -1.452 -19.410 1.00 78.81 84 PHE A O 1
ATOM 685 N N . LEU A 1 85 ? 23.521 -2.321 -19.560 1.00 80.44 85 LEU A N 1
ATOM 686 C CA . LEU A 1 85 ? 23.299 -3.376 -18.563 1.00 80.44 85 LEU A CA 1
ATOM 687 C C . LEU A 1 85 ? 22.891 -2.810 -17.191 1.00 80.44 85 LEU A C 1
ATOM 689 O O . LEU A 1 85 ? 21.970 -3.326 -16.561 1.00 80.44 85 LEU A O 1
ATOM 693 N N . ALA A 1 86 ? 23.531 -1.730 -16.741 1.00 81.50 86 ALA A N 1
ATOM 694 C CA . ALA A 1 86 ? 23.171 -1.052 -15.499 1.00 81.50 86 ALA A CA 1
ATOM 695 C C . ALA A 1 86 ? 21.728 -0.526 -15.545 1.00 81.50 86 ALA A C 1
ATOM 697 O O . ALA A 1 86 ? 20.973 -0.700 -14.589 1.00 81.50 86 ALA A O 1
ATOM 698 N N . PHE A 1 87 ? 21.315 0.049 -16.676 1.00 79.69 87 PHE A N 1
ATOM 699 C CA . PHE A 1 87 ? 19.939 0.494 -16.878 1.00 79.69 87 PHE A CA 1
ATOM 700 C C . PHE A 1 87 ? 18.935 -0.674 -16.854 1.00 79.69 87 PHE A C 1
ATOM 702 O O . PHE A 1 87 ? 17.898 -0.559 -16.200 1.00 79.69 87 PHE A O 1
ATOM 709 N N . VAL A 1 88 ? 19.257 -1.819 -17.483 1.00 76.25 88 VAL A N 1
ATOM 710 C CA . VAL A 1 88 ? 18.442 -3.055 -17.401 1.00 76.25 88 VAL A CA 1
ATOM 711 C C . VAL A 1 88 ? 18.225 -3.446 -15.941 1.00 76.25 88 VAL A C 1
ATOM 713 O O . VAL A 1 88 ? 17.097 -3.689 -15.517 1.00 76.25 88 VAL A O 1
ATOM 716 N N . LEU A 1 89 ? 19.310 -3.503 -15.164 1.00 80.12 89 LEU A N 1
ATOM 717 C CA . LEU A 1 89 ? 19.264 -3.923 -13.769 1.00 80.12 89 LEU A CA 1
ATOM 718 C C . LEU A 1 89 ? 18.400 -2.973 -12.937 1.00 80.12 89 LEU A C 1
ATOM 720 O O . LEU A 1 89 ? 17.518 -3.440 -12.221 1.00 80.12 89 LEU A O 1
ATOM 724 N N . VAL A 1 90 ? 18.577 -1.654 -13.078 1.00 81.31 90 VAL A N 1
ATOM 725 C CA . VAL A 1 90 ? 17.739 -0.647 -12.397 1.00 81.31 90 VAL A CA 1
ATOM 726 C C . VAL A 1 90 ? 16.262 -0.840 -12.729 1.00 81.31 90 VAL A C 1
ATOM 728 O O . VAL A 1 90 ? 15.411 -0.759 -11.841 1.00 81.31 90 VAL A O 1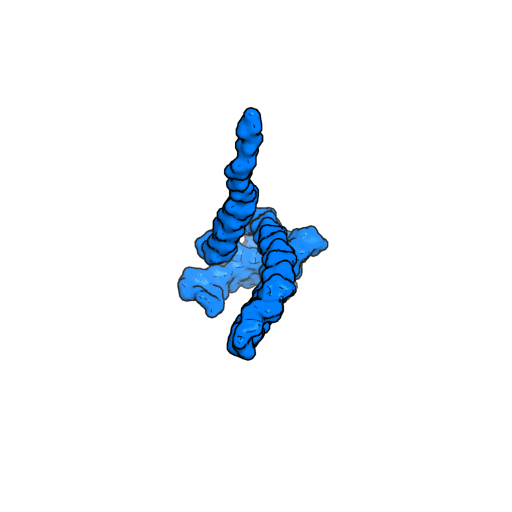
ATOM 731 N N . PHE A 1 91 ? 15.947 -1.128 -13.990 1.00 76.31 91 PHE A N 1
ATOM 732 C CA . PHE A 1 91 ? 14.575 -1.349 -14.424 1.00 76.31 91 PHE A CA 1
ATOM 733 C C . PHE A 1 91 ? 13.974 -2.630 -13.819 1.00 76.31 91 PHE A C 1
ATOM 735 O O . PHE A 1 91 ? 12.865 -2.587 -13.286 1.00 76.31 91 PHE A O 1
ATOM 742 N N . ILE A 1 92 ? 14.720 -3.743 -13.804 1.00 78.56 92 ILE A N 1
ATOM 743 C CA . ILE A 1 92 ? 14.301 -5.000 -13.156 1.00 78.56 92 ILE A CA 1
ATOM 744 C C . ILE A 1 92 ? 14.094 -4.799 -11.651 1.00 78.56 92 ILE A C 1
ATOM 746 O O . ILE A 1 92 ? 13.056 -5.188 -11.119 1.00 78.56 92 ILE A O 1
ATOM 750 N N . PHE A 1 93 ? 15.042 -4.159 -10.961 1.00 79.12 93 PHE A N 1
ATOM 751 C CA . PHE A 1 93 ? 14.914 -3.869 -9.530 1.00 79.12 93 PHE A CA 1
ATOM 752 C C . PHE A 1 93 ? 13.694 -2.993 -9.237 1.00 79.12 93 PHE A C 1
ATOM 754 O O . PHE A 1 93 ? 12.976 -3.241 -8.270 1.00 79.12 93 PHE A O 1
ATOM 761 N N . SER A 1 94 ? 13.420 -2.011 -10.097 1.00 73.25 94 SER A N 1
ATOM 762 C CA . SER A 1 94 ? 12.241 -1.149 -9.982 1.00 73.25 94 SER A CA 1
ATOM 763 C C . SER A 1 94 ? 10.938 -1.932 -10.180 1.00 73.25 94 SER A C 1
ATOM 765 O O . SER A 1 94 ? 9.977 -1.705 -9.446 1.00 73.25 94 SER A O 1
ATOM 767 N N . ALA A 1 95 ? 10.910 -2.888 -11.114 1.00 73.81 95 ALA A N 1
ATOM 768 C CA . ALA A 1 95 ? 9.767 -3.774 -11.334 1.00 73.81 95 ALA A CA 1
ATOM 769 C C . ALA A 1 95 ? 9.525 -4.711 -10.138 1.00 73.81 95 ALA A C 1
ATOM 771 O O . ALA A 1 95 ? 8.394 -4.824 -9.668 1.00 73.81 95 ALA A O 1
ATOM 772 N N . LEU A 1 96 ? 10.577 -5.336 -9.598 1.00 79.38 96 LEU A N 1
ATOM 773 C CA . LEU A 1 96 ? 10.483 -6.192 -8.408 1.00 79.38 96 LEU A CA 1
ATOM 774 C C . LEU A 1 96 ? 9.992 -5.410 -7.185 1.00 79.38 96 LEU A C 1
ATOM 776 O O . LEU A 1 96 ? 9.068 -5.845 -6.498 1.00 79.38 96 LEU A O 1
ATOM 780 N N . PHE A 1 97 ? 10.559 -4.224 -6.956 1.00 76.69 97 PHE A N 1
ATOM 781 C CA . PHE A 1 97 ? 10.123 -3.327 -5.889 1.00 76.69 97 PHE A CA 1
ATOM 782 C C . PHE A 1 97 ? 8.643 -2.959 -6.035 1.00 76.69 97 PHE A C 1
ATOM 784 O O . PHE A 1 97 ? 7.897 -2.940 -5.057 1.00 76.69 97 PHE A O 1
ATOM 791 N N . PHE A 1 98 ? 8.192 -2.700 -7.260 1.00 73.56 98 PHE A N 1
ATOM 792 C CA . PHE A 1 98 ? 6.798 -2.386 -7.528 1.00 73.56 98 PHE A CA 1
ATOM 793 C C . PHE A 1 98 ? 5.853 -3.565 -7.251 1.00 73.56 98 PHE A C 1
ATOM 795 O O . PHE A 1 98 ? 4.801 -3.375 -6.634 1.00 73.56 98 PHE A O 1
ATOM 802 N N . VAL A 1 99 ? 6.231 -4.783 -7.650 1.00 75.94 99 VAL A N 1
ATOM 803 C CA . VAL A 1 99 ? 5.455 -5.992 -7.333 1.00 75.94 99 VAL A CA 1
ATOM 804 C C . VAL A 1 99 ? 5.257 -6.110 -5.822 1.00 75.94 99 VAL A C 1
ATOM 806 O O . VAL A 1 99 ? 4.135 -6.305 -5.354 1.00 75.94 99 VAL A O 1
ATOM 809 N N . GLU A 1 100 ? 6.321 -5.911 -5.046 1.00 77.12 100 GLU A N 1
ATOM 810 C CA . GLU A 1 100 ? 6.256 -5.979 -3.588 1.00 77.12 100 GLU A CA 1
ATOM 811 C C . GLU A 1 100 ? 5.393 -4.860 -2.980 1.00 77.12 100 GLU A C 1
ATOM 813 O O . GLU A 1 100 ? 4.599 -5.117 -2.077 1.00 77.12 100 GLU A O 1
ATOM 818 N N . LYS A 1 101 ? 5.535 -3.617 -3.459 1.00 74.44 101 LYS A N 1
ATOM 819 C CA . LYS A 1 101 ? 4.936 -2.438 -2.811 1.00 74.44 101 LYS A CA 1
ATOM 820 C C . LYS A 1 101 ? 3.553 -2.037 -3.310 1.00 74.44 101 LYS A C 1
ATOM 822 O O . LYS A 1 101 ? 2.897 -1.256 -2.628 1.00 74.44 101 LYS A O 1
ATOM 827 N N . ALA A 1 102 ? 3.103 -2.535 -4.455 1.00 72.12 102 ALA A N 1
ATOM 828 C CA . ALA A 1 102 ? 1.814 -2.150 -5.027 1.00 72.12 102 ALA A CA 1
ATOM 829 C C . ALA A 1 102 ? 0.970 -3.349 -5.460 1.00 72.12 102 ALA A C 1
ATOM 831 O O . ALA A 1 102 ? -0.200 -3.423 -5.091 1.00 72.12 102 ALA A O 1
ATOM 832 N N . VAL A 1 103 ? 1.553 -4.312 -6.183 1.00 76.75 103 VAL A N 1
ATOM 833 C CA . VAL A 1 103 ? 0.796 -5.477 -6.675 1.00 76.75 103 VAL A CA 1
ATOM 834 C C . VAL A 1 103 ? 0.372 -6.371 -5.518 1.00 76.75 103 VAL A C 1
ATOM 836 O O . VAL A 1 103 ? -0.806 -6.689 -5.398 1.00 76.75 103 VAL A O 1
ATOM 839 N N . THR A 1 104 ? 1.297 -6.736 -4.630 1.00 80.56 104 THR A N 1
ATOM 840 C CA . THR A 1 104 ? 0.995 -7.592 -3.475 1.00 80.56 104 THR A CA 1
ATOM 841 C C . THR A 1 104 ? -0.084 -6.986 -2.560 1.00 80.56 104 THR A C 1
ATOM 843 O O . THR A 1 104 ? -1.077 -7.671 -2.302 1.00 80.56 104 THR A O 1
ATOM 846 N N . PRO A 1 105 ? 0.004 -5.705 -2.135 1.00 77.31 105 PRO A N 1
ATOM 847 C CA . PRO A 1 105 ? -1.089 -5.046 -1.420 1.00 77.31 105 PRO A CA 1
ATOM 848 C C . PRO A 1 105 ? -2.416 -5.059 -2.181 1.00 77.31 105 PRO A C 1
ATOM 850 O O . PRO A 1 105 ? -3.446 -5.360 -1.586 1.00 77.31 105 PRO A O 1
ATOM 853 N N . ALA A 1 106 ? -2.415 -4.800 -3.493 1.00 80.31 106 ALA A N 1
ATOM 854 C CA . ALA A 1 106 ? -3.638 -4.837 -4.294 1.00 80.31 106 ALA A CA 1
ATOM 855 C C . ALA A 1 106 ? -4.257 -6.236 -4.369 1.00 80.31 106 ALA A C 1
ATOM 857 O O . ALA A 1 106 ? -5.474 -6.371 -4.268 1.00 80.31 106 ALA A O 1
ATOM 858 N N . LEU A 1 107 ? -3.442 -7.287 -4.479 1.00 83.31 107 LEU A N 1
ATOM 859 C CA . LEU A 1 107 ? -3.924 -8.666 -4.439 1.00 83.31 107 LEU A CA 1
ATOM 860 C C . LEU A 1 107 ? -4.579 -8.985 -3.094 1.00 83.31 107 LEU A C 1
ATOM 862 O O . LEU A 1 107 ? -5.650 -9.587 -3.078 1.00 83.31 107 LEU A O 1
ATOM 866 N N . TYR A 1 108 ? -3.998 -8.544 -1.975 1.00 85.88 108 TYR A N 1
ATOM 867 C CA . TYR A 1 108 ? -4.643 -8.691 -0.669 1.00 85.88 108 TYR A CA 1
ATOM 868 C C . TYR A 1 108 ? -5.940 -7.879 -0.585 1.00 85.88 108 TYR A C 1
ATOM 870 O O . TYR A 1 108 ? -6.970 -8.397 -0.160 1.00 85.88 108 TYR A O 1
ATOM 878 N N . VAL A 1 109 ? -5.956 -6.646 -1.093 1.00 82.88 109 VAL A N 1
ATOM 879 C CA . VAL A 1 109 ? -7.179 -5.833 -1.157 1.00 82.88 109 VAL A CA 1
ATOM 880 C C . VAL A 1 109 ? -8.278 -6.497 -1.990 1.00 82.88 109 VAL A C 1
ATOM 882 O O . VAL A 1 109 ? -9.446 -6.375 -1.630 1.00 82.88 109 VAL A O 1
ATOM 885 N N . ILE A 1 110 ? -7.956 -7.226 -3.057 1.00 82.81 110 ILE A N 1
ATOM 886 C CA . ILE A 1 110 ? -8.957 -7.887 -3.908 1.00 82.81 110 ILE A CA 1
ATOM 887 C C . ILE A 1 110 ? -9.399 -9.218 -3.293 1.00 82.81 110 ILE A C 1
ATOM 889 O O . ILE A 1 110 ? -10.586 -9.419 -3.041 1.00 82.81 110 ILE A O 1
ATOM 893 N N . PHE A 1 111 ? -8.448 -10.107 -3.012 1.00 86.00 111 PHE A N 1
ATOM 894 C CA . PHE A 1 111 ? -8.721 -11.519 -2.741 1.00 86.00 111 PHE A CA 1
ATOM 895 C C . PHE A 1 111 ? -8.773 -11.882 -1.258 1.00 86.00 111 PHE A C 1
ATOM 897 O O . PHE A 1 111 ? -9.286 -12.943 -0.914 1.00 86.00 111 PHE A O 1
ATOM 904 N N . GLU A 1 112 ? -8.246 -11.048 -0.360 1.00 85.75 112 GLU A N 1
ATOM 905 C CA . GLU A 1 112 ? -8.253 -11.390 1.059 1.00 85.75 112 GLU A CA 1
ATOM 906 C C . GLU A 1 112 ? -9.651 -11.231 1.663 1.00 85.75 112 GLU A C 1
ATOM 908 O O . GLU A 1 112 ? -10.338 -10.228 1.445 1.00 85.75 112 GLU A O 1
ATOM 913 N N . ASN A 1 113 ? -10.064 -12.215 2.459 1.00 87.44 113 ASN A N 1
ATOM 914 C CA . ASN A 1 113 ? -11.320 -12.151 3.189 1.00 87.44 113 ASN A CA 1
ATOM 915 C C . ASN A 1 113 ? -11.243 -11.113 4.308 1.00 87.44 113 ASN A C 1
ATOM 917 O O . ASN A 1 113 ? -10.245 -11.004 5.023 1.00 87.44 113 ASN A O 1
ATOM 921 N N . LYS A 1 114 ? -12.337 -10.374 4.476 1.00 89.31 114 LYS A N 1
ATOM 922 C CA . LYS A 1 114 ? -12.481 -9.446 5.595 1.00 89.31 114 LYS A CA 1
ATOM 923 C C . LYS A 1 114 ? -12.591 -10.239 6.894 1.00 89.31 114 LYS A C 1
ATOM 925 O O . LYS A 1 114 ? -13.232 -11.288 6.929 1.00 89.31 114 LYS A O 1
ATOM 930 N N . LYS A 1 115 ? -11.998 -9.711 7.957 1.00 90.25 115 LYS A N 1
ATOM 931 C CA . LYS A 1 115 ? -12.199 -10.164 9.331 1.00 90.25 115 LYS A CA 1
ATOM 932 C C . LYS A 1 115 ? -12.836 -9.043 10.125 1.00 90.25 115 LYS A C 1
ATOM 934 O O . LYS A 1 115 ? -12.444 -7.892 9.958 1.00 90.25 115 LYS A O 1
ATOM 939 N N . THR A 1 116 ? -13.773 -9.397 10.990 1.00 91.12 116 THR A N 1
ATOM 940 C CA . THR A 1 116 ? -14.389 -8.468 11.933 1.00 91.12 116 THR A CA 1
ATOM 941 C C . THR A 1 116 ? -14.035 -8.906 13.339 1.00 91.12 116 THR A C 1
ATOM 943 O O . THR A 1 116 ? -14.126 -10.092 13.657 1.00 91.12 116 THR A O 1
ATOM 946 N N . ILE A 1 117 ? -13.609 -7.958 14.162 1.00 90.88 117 ILE A N 1
ATOM 947 C CA . ILE A 1 117 ? -13.328 -8.180 15.575 1.00 90.88 117 ILE A CA 1
ATOM 948 C C . ILE A 1 117 ? -13.955 -7.071 16.402 1.00 90.88 117 ILE A C 1
ATOM 950 O O . ILE A 1 117 ? -14.059 -5.935 15.941 1.00 90.88 117 ILE A O 1
ATOM 954 N N . ILE A 1 118 ? -14.388 -7.425 17.605 1.00 90.88 118 ILE A N 1
ATOM 955 C CA . ILE A 1 118 ? -14.917 -6.490 18.589 1.00 90.88 118 ILE A CA 1
ATOM 956 C C . ILE A 1 118 ? -13.915 -6.459 19.731 1.00 90.88 118 ILE A C 1
ATOM 958 O O . ILE A 1 118 ? -13.615 -7.507 20.300 1.00 90.88 118 ILE A O 1
ATOM 962 N N . THR A 1 119 ? -13.371 -5.286 20.034 1.00 89.00 119 THR A N 1
ATOM 963 C CA . THR A 1 119 ? -12.341 -5.144 21.062 1.00 89.00 119 THR A CA 1
ATOM 964 C C . THR A 1 119 ? -12.394 -3.777 21.728 1.00 89.00 119 THR A C 1
ATOM 966 O O . THR A 1 119 ? -12.622 -2.757 21.077 1.00 89.00 119 THR A O 1
ATOM 969 N N . SER A 1 120 ? -12.166 -3.768 23.038 1.00 86.75 120 SER A N 1
ATOM 970 C CA . SER A 1 120 ? -11.905 -2.561 23.824 1.00 86.75 120 SER A CA 1
ATOM 971 C C . SER A 1 120 ? -10.420 -2.410 24.170 1.00 86.75 120 SER A C 1
ATOM 973 O O . SER A 1 120 ? -10.033 -1.411 24.769 1.00 86.75 120 SER A O 1
ATOM 975 N N . ASP A 1 121 ? -9.596 -3.411 23.839 1.00 88.69 121 ASP A N 1
ATOM 976 C CA . ASP A 1 121 ? -8.151 -3.398 24.060 1.00 88.69 121 ASP A CA 1
ATOM 977 C C . ASP A 1 121 ? -7.445 -3.014 22.760 1.00 88.69 121 ASP A C 1
ATOM 979 O O . ASP A 1 121 ? -7.183 -3.832 21.872 1.00 88.69 121 ASP A O 1
ATOM 983 N N . TYR A 1 122 ? -7.189 -1.716 22.628 1.00 89.31 122 TYR A N 1
ATOM 984 C CA . TYR A 1 122 ? -6.520 -1.163 21.467 1.00 89.31 122 TYR A CA 1
ATOM 985 C C . TYR A 1 122 ? -5.499 -0.102 21.861 1.00 89.31 122 TYR A C 1
ATOM 987 O O . TYR A 1 122 ? -5.601 0.583 22.879 1.00 89.31 122 TYR A O 1
ATOM 995 N N . GLN A 1 123 ? -4.507 0.075 20.997 1.00 90.12 123 GLN A N 1
ATOM 996 C CA . GLN A 1 123 ? -3.527 1.146 21.102 1.00 90.12 123 GLN A CA 1
ATOM 997 C C . GLN A 1 123 ? -3.455 1.895 19.786 1.00 90.12 123 GLN A C 1
ATOM 999 O O . GLN A 1 123 ? -3.403 1.297 18.715 1.00 90.12 123 GLN A O 1
ATOM 1004 N N . VAL A 1 124 ? -3.377 3.218 19.858 1.00 90.00 124 VAL A N 1
ATOM 1005 C CA . VAL A 1 124 ? -3.103 4.043 18.686 1.00 90.00 124 VAL A CA 1
ATOM 1006 C C . VAL A 1 124 ? -1.669 4.548 18.726 1.00 90.00 124 VAL A C 1
ATOM 1008 O O . VAL A 1 124 ? -1.210 5.057 19.748 1.00 90.00 124 VAL A O 1
ATOM 1011 N N . LYS A 1 125 ? -0.942 4.406 17.616 1.00 89.56 125 LYS A N 1
ATOM 1012 C CA . LYS A 1 125 ? 0.438 4.897 17.491 1.00 89.56 125 LYS A CA 1
ATOM 1013 C C . LYS A 1 125 ? 0.599 5.704 16.215 1.00 89.56 125 LYS A C 1
ATOM 1015 O O . LYS A 1 125 ? 0.093 5.327 15.160 1.00 89.56 125 LYS A O 1
ATOM 1020 N N . SER A 1 126 ? 1.331 6.804 16.318 1.00 86.62 126 SER A N 1
ATOM 1021 C CA . SER A 1 126 ? 1.814 7.565 15.171 1.00 86.62 126 SER A CA 1
ATOM 1022 C C . SER A 1 126 ? 3.281 7.231 14.939 1.00 86.62 126 SER A C 1
ATOM 1024 O O . SER A 1 126 ? 4.078 7.255 15.877 1.00 86.62 126 SER A O 1
ATOM 1026 N N . TYR A 1 127 ? 3.642 6.950 13.694 1.00 82.38 127 TYR A N 1
ATOM 1027 C CA . TYR A 1 127 ? 5.026 6.779 13.278 1.00 82.38 127 TYR A CA 1
ATOM 1028 C C . TYR A 1 127 ? 5.359 7.833 12.244 1.00 82.38 127 TYR A C 1
ATOM 1030 O O . TYR A 1 127 ? 4.722 7.898 11.190 1.00 82.38 127 TYR A O 1
ATOM 1038 N N . GLN A 1 128 ? 6.391 8.616 12.531 1.00 73.75 128 GLN A N 1
ATOM 1039 C CA . GLN A 1 128 ? 6.943 9.530 11.551 1.00 73.75 128 GLN A CA 1
ATOM 1040 C C . GLN A 1 128 ? 7.440 8.709 10.362 1.00 73.75 128 GLN A C 1
ATOM 1042 O O . GLN A 1 128 ? 8.158 7.717 10.533 1.00 73.75 128 GLN A O 1
ATOM 1047 N N . GLN A 1 129 ? 7.014 9.066 9.151 1.00 66.94 129 GLN A N 1
ATOM 1048 C CA . GLN A 1 129 ? 7.468 8.347 7.969 1.00 66.94 129 GLN A CA 1
ATOM 1049 C C . GLN A 1 129 ? 8.996 8.427 7.891 1.00 66.94 129 GLN A C 1
ATOM 1051 O O . GLN A 1 129 ? 9.561 9.515 7.834 1.00 66.94 129 GLN A O 1
ATOM 1056 N N . ALA A 1 130 ? 9.670 7.273 7.813 1.00 52.72 130 ALA A N 1
ATOM 1057 C CA . ALA A 1 130 ? 11.136 7.161 7.827 1.00 52.72 130 ALA A CA 1
ATOM 1058 C C . ALA A 1 130 ? 11.867 7.966 6.727 1.00 52.72 130 ALA A C 1
ATOM 1060 O O . ALA A 1 130 ? 13.088 8.063 6.739 1.00 52.72 130 ALA A O 1
ATOM 1061 N N . LYS A 1 131 ? 11.135 8.536 5.761 1.00 52.34 131 LYS A N 1
ATOM 1062 C CA . LYS A 1 131 ? 11.664 9.370 4.674 1.00 52.34 131 LYS A CA 1
ATOM 1063 C C . LYS A 1 131 ? 11.207 10.839 4.729 1.00 52.34 131 LYS A C 1
ATOM 1065 O O . LYS A 1 131 ? 11.516 11.565 3.787 1.00 52.34 131 LYS A O 1
ATOM 1070 N N . ARG A 1 132 ? 10.439 11.285 5.742 1.00 50.44 132 ARG A N 1
ATOM 1071 C CA . ARG A 1 132 ? 9.822 12.631 5.768 1.00 50.44 132 ARG A CA 1
ATOM 1072 C C . ARG A 1 132 ? 9.640 13.208 7.177 1.00 50.44 132 ARG A C 1
ATOM 1074 O O . ARG A 1 132 ? 8.972 12.621 8.020 1.00 50.44 132 ARG A O 1
ATOM 1081 N N . VAL A 1 133 ? 10.155 14.421 7.386 1.00 51.12 133 VAL A N 1
ATOM 1082 C CA . VAL A 1 133 ? 9.907 15.231 8.590 1.00 51.12 133 VAL A CA 1
ATOM 1083 C C . VAL A 1 133 ? 8.503 15.843 8.503 1.00 51.12 133 VAL A C 1
ATOM 1085 O O . VAL A 1 133 ? 8.168 16.474 7.505 1.00 51.12 133 VAL A O 1
ATOM 1088 N N . GLY A 1 134 ? 7.687 15.657 9.542 1.00 55.25 134 GLY A N 1
ATOM 1089 C CA . GLY A 1 134 ? 6.372 16.304 9.694 1.00 55.25 134 GLY A CA 1
ATOM 1090 C C . GLY A 1 134 ? 5.157 15.572 9.101 1.00 55.25 134 GLY A C 1
ATOM 1091 O O . GLY A 1 134 ? 4.052 16.101 9.192 1.00 55.25 134 GLY A O 1
ATOM 1092 N N . VAL A 1 135 ? 5.330 14.372 8.530 1.00 65.62 135 VAL A N 1
ATOM 1093 C CA . VAL A 1 135 ? 4.221 13.515 8.064 1.00 65.62 135 VAL A CA 1
ATOM 1094 C C . VAL A 1 135 ? 4.219 12.209 8.854 1.00 65.62 135 VAL A C 1
ATOM 1096 O O . VAL A 1 135 ? 5.163 11.419 8.762 1.00 65.62 135 VAL A O 1
ATOM 1099 N N . ASP A 1 136 ? 3.141 11.977 9.601 1.00 73.81 136 ASP A N 1
ATOM 1100 C CA . ASP A 1 136 ? 2.968 10.779 10.419 1.00 73.81 136 ASP A CA 1
ATOM 1101 C C . ASP A 1 136 ? 1.989 9.804 9.761 1.00 73.81 136 ASP A C 1
ATOM 1103 O O . ASP A 1 136 ? 0.922 10.189 9.285 1.00 73.81 136 ASP A O 1
ATOM 1107 N N . ASN A 1 137 ? 2.332 8.518 9.785 1.00 80.12 137 ASN A N 1
ATOM 1108 C CA . ASN A 1 137 ? 1.372 7.443 9.575 1.00 80.12 137 ASN A CA 1
ATOM 1109 C C . ASN A 1 137 ? 0.721 7.094 10.915 1.00 80.12 137 ASN A C 1
ATOM 1111 O O . ASN A 1 137 ? 1.424 6.904 11.911 1.00 80.12 137 ASN A O 1
ATOM 1115 N N . TYR A 1 138 ? -0.601 6.952 10.933 1.00 85.81 138 TYR A N 1
ATOM 1116 C CA . TYR A 1 138 ? -1.355 6.603 12.132 1.00 85.81 138 TYR A CA 1
ATOM 1117 C C . TYR A 1 138 ? -1.849 5.164 12.051 1.00 85.81 138 TYR A C 1
ATOM 1119 O O . TYR A 1 138 ? -2.373 4.737 11.026 1.00 85.81 138 TYR A O 1
ATOM 1127 N N . PHE A 1 139 ? -1.690 4.414 13.134 1.00 88.88 139 PHE A N 1
ATOM 1128 C CA . PHE A 1 139 ? -2.060 3.006 13.192 1.00 88.88 139 PHE A CA 1
ATOM 1129 C C . PHE A 1 139 ? -2.905 2.714 14.422 1.00 88.88 139 PHE A C 1
ATOM 1131 O O . PHE A 1 139 ? -2.636 3.234 15.508 1.00 88.88 139 PHE A O 1
ATOM 1138 N N . LEU A 1 140 ? -3.886 1.836 14.234 1.00 90.38 140 LEU A N 1
ATOM 1139 C CA . LEU A 1 140 ? -4.666 1.196 15.281 1.00 90.38 140 LEU A CA 1
ATOM 1140 C C . LEU A 1 140 ? -4.146 -0.233 15.465 1.00 90.38 140 LEU A C 1
ATOM 1142 O O . LEU A 1 140 ? -4.155 -1.023 14.522 1.00 90.38 140 LEU A O 1
ATOM 1146 N N . TYR A 1 141 ? -3.689 -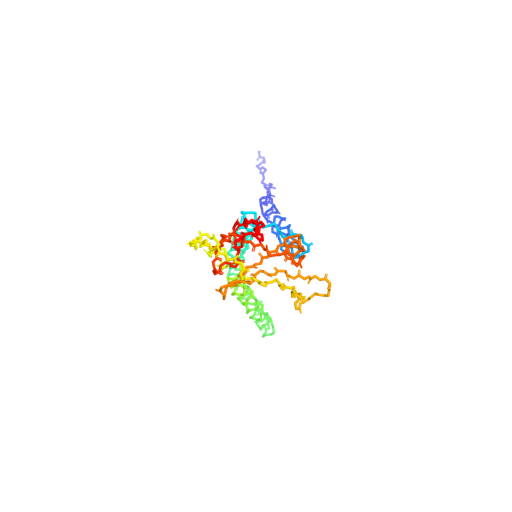0.547 16.671 1.00 91.00 141 TYR A N 1
ATOM 1147 C CA . TYR A 1 141 ? -3.240 -1.867 17.104 1.00 91.00 141 TYR A CA 1
ATOM 1148 C C . TYR A 1 141 ? -4.307 -2.500 17.987 1.00 91.00 141 TYR A C 1
ATOM 1150 O O . TYR A 1 141 ? -4.810 -1.835 18.887 1.00 91.00 141 TYR A O 1
ATOM 1158 N N . PHE A 1 142 ? -4.621 -3.767 17.747 1.00 89.50 142 PHE A N 1
ATOM 1159 C CA . PHE A 1 142 ? -5.622 -4.530 18.496 1.00 89.50 142 PHE A CA 1
ATOM 1160 C C . PHE A 1 142 ? -5.390 -6.025 18.283 1.00 89.50 142 PHE A C 1
ATOM 1162 O O . PHE A 1 142 ? -5.071 -6.424 17.166 1.00 89.50 142 PHE A O 1
ATOM 1169 N N . ASP A 1 143 ? -5.535 -6.859 19.314 1.00 81.94 143 ASP A N 1
ATOM 1170 C CA . ASP A 1 143 ? -5.450 -8.330 19.213 1.00 81.94 143 ASP A CA 1
ATOM 1171 C C . ASP A 1 143 ? -4.291 -8.843 18.333 1.00 81.94 143 ASP A C 1
ATOM 1173 O O . ASP A 1 143 ? -4.465 -9.715 17.482 1.00 81.94 143 ASP A O 1
ATOM 1177 N N . HIS A 1 144 ? -3.095 -8.268 18.512 1.00 84.25 144 HIS A N 1
ATOM 1178 C CA . HIS A 1 144 ? -1.869 -8.542 17.735 1.00 84.25 144 HIS A CA 1
ATOM 1179 C C . HIS A 1 144 ? -1.910 -8.155 16.243 1.00 84.25 144 HIS A C 1
ATOM 1181 O O . HIS A 1 144 ? -0.954 -8.402 15.508 1.00 84.25 144 HIS A O 1
ATOM 1187 N N . ASN A 1 145 ? -2.981 -7.513 15.793 1.00 87.44 145 ASN A N 1
ATOM 1188 C CA . ASN A 1 145 ? -3.132 -6.935 14.467 1.00 87.44 145 ASN A CA 1
ATOM 1189 C C . ASN A 1 145 ? -2.827 -5.437 14.499 1.00 87.44 145 ASN A C 1
ATOM 1191 O O . ASN A 1 145 ? -2.875 -4.778 15.540 1.00 87.44 145 ASN A O 1
ATOM 1195 N N . LYS A 1 146 ? -2.522 -4.893 13.324 1.00 88.88 146 LYS A N 1
ATOM 1196 C CA . LYS A 1 146 ? -2.406 -3.455 13.104 1.00 88.88 146 LYS A CA 1
ATOM 1197 C C . LYS A 1 146 ? -3.115 -3.100 11.802 1.00 88.88 146 LYS A C 1
ATOM 1199 O O . LYS A 1 146 ? -3.025 -3.842 10.825 1.00 88.88 146 LYS A O 1
ATOM 1204 N N . VAL A 1 147 ? -3.784 -1.960 11.786 1.00 86.88 147 VAL A N 1
ATOM 1205 C CA . VAL A 1 147 ? -4.366 -1.374 10.575 1.00 86.88 147 VAL A CA 1
ATOM 1206 C C . VAL A 1 147 ? -4.005 0.096 10.523 1.00 86.88 147 VAL A C 1
ATOM 1208 O O . VAL A 1 147 ? -3.881 0.753 11.561 1.00 86.88 147 VAL A O 1
ATOM 1211 N N . GLN A 1 148 ? -3.807 0.615 9.320 1.00 83.88 148 GLN A N 1
ATOM 1212 C CA . GLN A 1 148 ? -3.577 2.041 9.156 1.00 83.88 148 GLN A CA 1
ATOM 1213 C C . GLN A 1 148 ? -4.916 2.789 9.214 1.00 83.88 148 GLN A C 1
ATOM 1215 O O . GLN A 1 148 ? -5.914 2.350 8.643 1.00 83.88 148 GLN A O 1
ATOM 1220 N N . ILE A 1 149 ? -4.918 3.914 9.921 1.00 85.06 149 ILE A N 1
ATOM 1221 C CA . ILE A 1 149 ? -6.069 4.800 10.110 1.00 85.06 149 ILE A CA 1
ATOM 1222 C C . ILE A 1 149 ? -5.690 6.222 9.697 1.00 85.06 149 ILE A C 1
ATOM 1224 O O . ILE A 1 149 ? -4.508 6.556 9.564 1.00 85.06 149 ILE A O 1
ATOM 1228 N N . ASN A 1 150 ? -6.683 7.078 9.486 1.00 82.38 150 ASN A N 1
ATOM 1229 C CA . ASN A 1 150 ? -6.441 8.485 9.204 1.00 82.38 150 ASN A CA 1
ATOM 1230 C C . ASN A 1 150 ? -6.183 9.283 10.497 1.00 82.38 150 ASN A C 1
ATOM 1232 O O . ASN A 1 150 ? -6.348 8.808 11.628 1.00 82.38 150 ASN A O 1
ATOM 1236 N N . LYS A 1 151 ? -5.774 10.542 10.321 1.00 82.56 151 LYS A N 1
ATOM 1237 C CA . LYS A 1 151 ? -5.477 11.455 11.428 1.00 82.56 151 LYS A CA 1
ATOM 1238 C C . LYS A 1 151 ? -6.699 11.736 12.304 1.00 82.56 151 LYS A C 1
ATOM 1240 O O . LYS A 1 151 ? -6.557 11.797 13.523 1.00 82.56 151 LYS A O 1
ATOM 1245 N N . SER A 1 152 ? -7.882 11.908 11.712 1.00 84.00 152 SER A N 1
ATOM 1246 C CA . SER A 1 152 ? -9.114 12.199 12.459 1.00 84.00 152 SER A CA 1
ATOM 1247 C C . SER A 1 152 ? -9.525 11.044 13.372 1.00 84.00 152 SER A C 1
ATOM 1249 O O . SER A 1 152 ? -9.834 11.267 14.541 1.00 84.00 152 SER A O 1
ATOM 1251 N N . THR A 1 153 ? -9.454 9.809 12.882 1.00 85.31 153 THR A N 1
ATOM 1252 C CA . THR A 1 153 ? -9.726 8.585 13.637 1.00 85.31 153 THR A CA 1
ATOM 1253 C C . THR A 1 153 ? -8.696 8.409 14.742 1.00 85.31 153 THR A C 1
ATOM 1255 O O . THR A 1 153 ? -9.062 8.146 15.885 1.00 85.31 153 THR A O 1
ATOM 1258 N N . TYR A 1 154 ? -7.414 8.657 14.452 1.00 87.69 154 TYR A N 1
ATOM 1259 C CA . TYR A 1 154 ? -6.359 8.659 15.467 1.00 87.69 154 TYR A CA 1
ATOM 1260 C C . TYR A 1 154 ? -6.638 9.662 16.588 1.00 87.69 154 TYR A C 1
ATOM 1262 O O . TYR A 1 154 ? -6.568 9.315 17.765 1.00 87.69 154 TYR A O 1
ATOM 1270 N N . GLN A 1 155 ? -6.981 10.902 16.230 1.00 86.69 155 GLN A N 1
ATOM 1271 C CA . GLN A 1 155 ? -7.312 11.940 17.201 1.00 86.69 155 GLN A CA 1
ATOM 1272 C C . GLN A 1 155 ? -8.525 11.541 18.042 1.00 86.69 155 GLN A C 1
ATOM 1274 O O . GLN A 1 155 ? -8.450 11.657 19.260 1.00 86.69 155 GLN A O 1
ATOM 1279 N N . LYS A 1 156 ? -9.586 11.005 17.425 1.00 86.31 156 LYS A N 1
ATOM 1280 C CA . LYS A 1 156 ? -10.799 10.543 18.117 1.00 86.31 156 LYS A CA 1
ATOM 1281 C C . LYS A 1 156 ? -10.528 9.398 19.096 1.00 86.31 156 LYS A C 1
ATOM 1283 O O . LYS A 1 156 ? -11.079 9.391 20.189 1.00 86.31 156 LYS A O 1
ATOM 1288 N N . LEU A 1 157 ? -9.687 8.437 18.724 1.00 86.62 157 LEU A N 1
ATOM 1289 C CA . LEU A 1 157 ? -9.376 7.274 19.561 1.00 86.62 157 LEU A CA 1
ATOM 1290 C C . LEU A 1 157 ? -8.346 7.575 20.659 1.00 86.62 157 LEU A C 1
ATOM 1292 O O . LEU A 1 157 ? -8.272 6.846 21.645 1.00 86.62 157 LEU A O 1
ATOM 1296 N N . ARG A 1 158 ? -7.563 8.653 20.517 1.00 86.00 158 ARG A N 1
ATOM 1297 C CA . ARG A 1 158 ? -6.558 9.077 21.503 1.00 86.00 158 ARG A CA 1
ATOM 1298 C C . ARG A 1 158 ? -7.155 9.800 22.718 1.00 86.00 158 ARG A C 1
ATOM 1300 O O . ARG A 1 158 ? -6.457 9.937 23.718 1.00 86.00 158 ARG A O 1
ATOM 1307 N N . THR A 1 159 ? -8.408 10.264 22.680 1.00 75.31 159 THR A N 1
ATOM 1308 C CA . THR A 1 159 ? -8.995 11.164 23.703 1.00 75.31 159 THR A CA 1
ATOM 1309 C C . THR A 1 159 ? -9.262 10.538 25.084 1.00 75.31 159 THR A C 1
ATOM 1311 O O . THR A 1 159 ? -10.043 11.087 25.852 1.00 75.31 159 THR A O 1
ATOM 1314 N N . GLY A 1 160 ? -8.638 9.412 25.441 1.00 63.03 160 GLY A N 1
ATOM 1315 C CA . GLY A 1 160 ? -8.729 8.812 26.781 1.00 63.03 160 GLY A CA 1
ATOM 1316 C C . GLY A 1 160 ? -10.099 8.224 27.145 1.00 63.03 160 GLY A C 1
ATOM 1317 O O . GLY A 1 160 ? -10.269 7.733 28.256 1.00 63.03 160 GLY A O 1
ATOM 1318 N N . GLN A 1 161 ? -11.066 8.254 26.225 1.00 73.00 161 GLN A N 1
ATOM 1319 C CA . GLN A 1 161 ? -12.330 7.533 26.352 1.00 73.00 161 GLN A CA 1
ATOM 1320 C C . GLN A 1 161 ? -12.121 6.076 25.937 1.00 73.00 161 GLN A C 1
ATOM 1322 O O . GLN A 1 161 ? -11.446 5.810 24.942 1.00 73.00 161 GLN A O 1
ATOM 1327 N N . ILE A 1 162 ? -12.700 5.147 26.699 1.00 77.38 162 ILE A N 1
ATOM 1328 C CA . ILE A 1 162 ? -12.715 3.729 26.337 1.00 77.38 162 ILE A CA 1
ATOM 1329 C C . ILE A 1 162 ? -13.880 3.521 25.372 1.00 77.38 162 ILE A C 1
ATOM 1331 O O . ILE A 1 162 ? -15.041 3.732 25.729 1.00 77.38 162 ILE A O 1
ATOM 1335 N N . TYR A 1 163 ? -13.558 3.129 24.146 1.00 84.88 163 TYR A N 1
ATOM 1336 C CA . TYR A 1 163 ? -14.542 2.752 23.142 1.00 84.88 163 TYR A CA 1
ATOM 1337 C C . TYR A 1 163 ? -14.525 1.240 22.934 1.00 84.88 163 TYR A C 1
ATOM 1339 O O . TYR A 1 163 ? -13.464 0.618 22.965 1.00 84.88 163 TYR A O 1
ATOM 1347 N N . ASP A 1 164 ? -15.692 0.677 22.649 1.00 87.75 164 ASP A N 1
ATOM 1348 C CA . ASP A 1 164 ? -15.789 -0.638 22.034 1.00 87.75 164 ASP A CA 1
ATOM 1349 C C . ASP A 1 164 ? -15.673 -0.450 20.521 1.00 87.75 164 ASP A C 1
ATOM 1351 O O . ASP A 1 164 ? -16.466 0.261 19.890 1.00 87.75 164 ASP A O 1
ATOM 1355 N N . LEU A 1 165 ? -14.637 -1.049 19.938 1.00 90.00 165 LEU A N 1
ATOM 1356 C CA . LEU A 1 165 ? -14.350 -0.954 18.515 1.00 90.00 165 LEU A CA 1
ATOM 1357 C C . LEU A 1 165 ? -14.831 -2.215 17.818 1.00 90.00 165 LEU A C 1
ATOM 1359 O O . LEU A 1 165 ? -14.355 -3.305 18.121 1.00 90.00 165 LEU A O 1
ATOM 1363 N N . THR A 1 166 ? -15.714 -2.063 16.834 1.00 90.94 166 THR A N 1
ATOM 1364 C CA . THR A 1 166 ? -15.958 -3.116 15.842 1.00 90.94 166 THR A CA 1
ATOM 1365 C C . THR A 1 166 ? -15.114 -2.807 14.617 1.00 90.94 166 THR A C 1
ATOM 1367 O O . THR A 1 166 ? -15.416 -1.894 13.847 1.00 90.94 166 THR A O 1
ATOM 1370 N N . VAL A 1 167 ? -14.024 -3.551 14.460 1.00 88.75 167 VAL A N 1
ATOM 1371 C CA . VAL A 1 167 ? -13.029 -3.348 13.409 1.00 88.75 167 VAL A CA 1
ATOM 1372 C C . VAL A 1 167 ? -13.221 -4.406 12.336 1.00 88.75 167 VAL A C 1
ATOM 1374 O O . VAL A 1 167 ? -12.958 -5.585 12.570 1.00 88.75 167 VAL A O 1
ATOM 1377 N N . THR A 1 168 ? -13.638 -3.994 11.142 1.00 88.38 168 THR A N 1
ATOM 1378 C CA . THR A 1 168 ? -13.646 -4.852 9.953 1.00 88.38 168 THR A CA 1
ATOM 1379 C C . THR A 1 168 ? -12.453 -4.499 9.076 1.00 88.38 168 THR A C 1
ATOM 1381 O O . THR A 1 168 ? -12.323 -3.365 8.621 1.00 88.38 168 THR A O 1
ATOM 1384 N N . TYR A 1 169 ? -11.565 -5.454 8.816 1.00 87.94 169 TYR A N 1
ATOM 1385 C CA . TYR A 1 169 ? -10.284 -5.207 8.149 1.00 87.94 169 TYR A CA 1
ATOM 1386 C C . TYR A 1 169 ? -9.842 -6.374 7.260 1.00 87.94 169 TYR A C 1
ATOM 1388 O O . TYR A 1 169 ? -10.369 -7.484 7.354 1.00 87.94 169 TYR A O 1
ATOM 1396 N N . LYS A 1 170 ? -8.864 -6.119 6.385 1.00 86.56 170 LYS A N 1
ATOM 1397 C CA . LYS A 1 170 ? -8.157 -7.151 5.608 1.00 86.56 170 LYS A CA 1
ATOM 1398 C C . LYS A 1 170 ? -6.731 -7.321 6.165 1.00 86.56 170 LYS A C 1
ATOM 1400 O O . LYS A 1 170 ? -5.933 -6.396 6.006 1.00 86.56 170 LYS A O 1
ATOM 1405 N N . PRO A 1 171 ? -6.415 -8.436 6.858 1.00 84.19 171 PRO A N 1
ATOM 1406 C CA . PRO A 1 171 ? -5.194 -8.572 7.659 1.00 84.19 171 PRO A CA 1
ATOM 1407 C C . PRO A 1 171 ? -3.876 -8.322 6.918 1.00 84.19 171 PRO A C 1
ATOM 1409 O O . PRO A 1 171 ? -3.038 -7.573 7.407 1.00 84.19 171 PRO A O 1
ATOM 1412 N N . ARG A 1 172 ? -3.680 -8.930 5.746 1.00 83.88 172 ARG A N 1
ATOM 1413 C CA . ARG A 1 172 ? -2.454 -8.808 4.942 1.00 83.88 172 ARG A CA 1
ATOM 1414 C C . ARG A 1 172 ? -2.420 -7.529 4.116 1.00 83.88 172 ARG A C 1
ATOM 1416 O O . ARG A 1 172 ? -1.336 -7.069 3.771 1.00 83.88 172 ARG A O 1
ATOM 1423 N N . ALA A 1 173 ? -3.577 -6.955 3.794 1.00 77.50 173 ALA A N 1
ATOM 1424 C CA . ALA A 1 173 ? -3.642 -5.638 3.168 1.00 77.50 173 ALA A CA 1
ATOM 1425 C C . ALA A 1 173 ? -3.339 -4.495 4.158 1.00 77.50 173 ALA A C 1
ATOM 1427 O O . ALA A 1 173 ? -3.034 -3.393 3.717 1.00 77.50 173 ALA A O 1
ATOM 1428 N N . GLU A 1 174 ? -3.458 -4.737 5.471 1.00 78.75 174 GLU A N 1
ATOM 1429 C CA . GLU A 1 174 ? -3.386 -3.716 6.534 1.00 78.75 174 GLU A CA 1
ATOM 1430 C C . GLU A 1 174 ? -4.376 -2.543 6.318 1.00 78.75 174 GLU A C 1
ATOM 1432 O O . GLU A 1 174 ? -4.215 -1.455 6.876 1.00 78.75 174 GLU A O 1
ATOM 1437 N N . VAL A 1 175 ? -5.429 -2.777 5.520 1.00 76.44 175 VAL A N 1
ATOM 1438 C CA . VAL A 1 175 ? -6.477 -1.802 5.194 1.00 76.44 175 VAL A CA 1
ATOM 1439 C C . VAL A 1 175 ? -7.660 -2.000 6.132 1.00 76.44 175 VAL A C 1
ATOM 1441 O O . VAL A 1 175 ? -8.271 -3.075 6.185 1.00 76.44 175 VAL A O 1
ATOM 1444 N N . LEU A 1 176 ? -8.009 -0.925 6.833 1.00 77.06 176 LEU A N 1
ATOM 1445 C CA . LEU A 1 176 ? -9.263 -0.817 7.559 1.00 77.06 176 LEU A CA 1
ATOM 1446 C C . LEU A 1 176 ? -10.417 -0.704 6.555 1.00 77.06 176 LEU A C 1
ATOM 1448 O O . LEU A 1 176 ? -10.417 0.200 5.723 1.00 77.06 176 LEU A O 1
ATOM 1452 N N . TYR A 1 177 ? -11.382 -1.623 6.620 1.00 78.31 177 TYR A N 1
ATOM 1453 C CA . TYR A 1 177 ? -12.549 -1.638 5.735 1.00 78.31 177 TYR A CA 1
ATOM 1454 C C . TYR A 1 177 ? -13.732 -0.878 6.338 1.00 78.31 177 TYR A C 1
ATOM 1456 O O . TYR A 1 177 ? -14.367 -0.092 5.641 1.00 78.31 177 TYR A O 1
ATOM 1464 N N . ASP A 1 178 ? -14.014 -1.128 7.616 1.00 84.31 178 ASP A N 1
ATOM 1465 C CA . ASP A 1 178 ? -15.035 -0.431 8.397 1.00 84.31 178 ASP A CA 1
ATOM 1466 C C . ASP A 1 178 ? -14.590 -0.348 9.863 1.00 84.31 178 ASP A C 1
ATOM 1468 O O . ASP A 1 178 ? -13.978 -1.287 10.384 1.00 84.31 178 ASP A O 1
ATOM 1472 N N . LEU A 1 179 ? -14.891 0.772 10.514 1.00 86.56 179 LEU A N 1
ATOM 1473 C CA . LEU A 1 179 ? -14.627 1.001 11.929 1.00 86.56 179 LEU A CA 1
ATOM 1474 C C . LEU A 1 179 ? -15.864 1.609 12.572 1.00 86.56 179 LEU A C 1
ATOM 1476 O O . LEU A 1 179 ? -16.192 2.774 12.345 1.00 86.56 179 LEU A O 1
ATOM 1480 N N . GLN A 1 180 ? -16.497 0.833 13.441 1.00 88.00 180 GLN A N 1
ATOM 1481 C CA . GLN A 1 180 ? -17.592 1.318 14.267 1.00 88.00 180 GLN A CA 1
ATOM 1482 C C . GLN A 1 180 ? -17.061 1.561 15.671 1.00 88.00 180 GLN A C 1
ATOM 1484 O O . GLN A 1 180 ? -16.393 0.707 16.256 1.00 88.00 180 GLN A O 1
ATOM 1489 N N . ILE A 1 181 ? -17.331 2.758 16.180 1.00 86.69 181 ILE A N 1
ATOM 1490 C CA . ILE A 1 181 ? -16.861 3.225 17.479 1.00 86.69 181 ILE A CA 1
ATOM 1491 C C . ILE A 1 181 ? -18.094 3.417 18.349 1.00 86.69 181 ILE A C 1
ATOM 1493 O O . ILE A 1 181 ? -18.857 4.360 18.126 1.00 86.69 181 ILE A O 1
ATOM 1497 N N . SER A 1 182 ? -18.257 2.551 19.339 1.00 85.94 182 SER A N 1
ATOM 1498 C CA . SER A 1 182 ? -19.307 2.652 20.348 1.00 85.94 182 SER A CA 1
ATOM 1499 C C . SER A 1 182 ? -18.685 3.128 21.655 1.00 85.94 182 SER A C 1
ATOM 1501 O O . SER A 1 182 ? -17.617 2.661 22.044 1.00 85.94 182 SER A O 1
ATOM 1503 N N . GLN A 1 183 ? -19.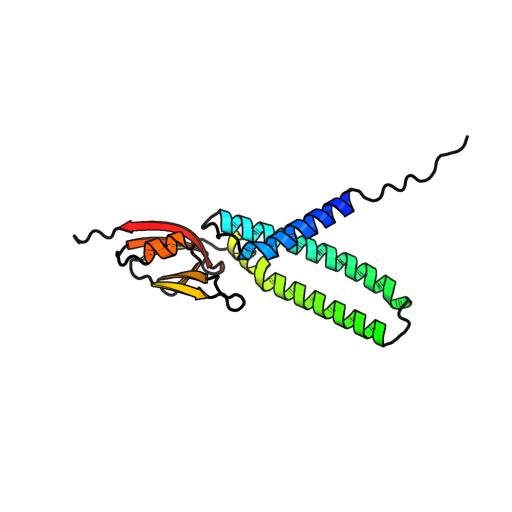311 4.085 22.339 1.00 79.81 183 GLN A N 1
ATOM 1504 C CA . GLN A 1 183 ? -18.874 4.431 23.692 1.00 79.81 183 GLN A CA 1
ATOM 1505 C C . GLN A 1 183 ? -19.166 3.256 24.617 1.00 79.81 183 GLN A C 1
ATOM 1507 O O . GLN A 1 183 ? -20.295 2.766 24.650 1.00 79.81 183 GLN A O 1
ATOM 1512 N N . LYS A 1 184 ? -18.152 2.819 25.368 1.00 71.25 184 LYS A N 1
ATOM 1513 C CA . LYS A 1 184 ? -18.356 1.823 26.410 1.00 71.25 184 LYS A CA 1
ATOM 1514 C C . LYS A 1 184 ? -19.166 2.481 27.524 1.00 71.25 184 LYS A C 1
ATOM 1516 O O . LYS A 1 184 ? -18.686 3.419 28.165 1.00 71.25 184 LYS A O 1
ATOM 1521 N N . ASN A 1 185 ? -20.406 2.042 27.726 1.00 60.50 185 ASN A N 1
ATOM 1522 C CA . ASN A 1 185 ? -21.209 2.519 28.847 1.00 60.50 185 ASN A CA 1
ATOM 1523 C C . ASN A 1 185 ? -20.494 2.130 30.148 1.00 60.50 185 ASN A C 1
ATOM 1525 O O . ASN A 1 185 ? -20.225 0.959 30.379 1.00 60.50 185 ASN A O 1
ATOM 1529 N N . GLN A 1 186 ? -20.192 3.105 31.008 1.00 55.47 186 GLN A N 1
ATOM 1530 C CA . GLN A 1 186 ? -19.536 2.887 32.309 1.00 55.47 186 GLN A CA 1
ATOM 1531 C C . GLN A 1 186 ? -20.426 2.170 33.352 1.00 55.47 186 GLN A C 1
ATOM 1533 O O . GLN A 1 186 ? -20.100 2.189 34.534 1.00 55.47 186 GLN A O 1
ATOM 1538 N N . ASN A 1 187 ? -21.541 1.561 32.936 1.00 49.34 187 ASN A N 1
ATOM 1539 C CA . ASN A 1 187 ? -22.565 1.005 33.825 1.00 49.34 187 ASN A CA 1
ATOM 1540 C C . ASN A 1 187 ? -22.677 -0.531 33.801 1.00 49.34 187 ASN A C 1
ATOM 1542 O O . ASN A 1 187 ? -23.621 -1.040 34.401 1.00 49.34 187 ASN A O 1
ATOM 1546 N N . ASP A 1 188 ? -21.731 -1.241 33.178 1.00 44.09 188 ASP A N 1
ATOM 1547 C CA . ASP A 1 188 ? -21.621 -2.709 33.261 1.00 44.09 188 ASP A CA 1
ATOM 1548 C C . ASP A 1 188 ? -20.335 -3.140 33.985 1.00 44.09 188 ASP A C 1
ATOM 1550 O O . ASP A 1 188 ? -19.240 -2.654 33.602 1.00 44.09 188 ASP A O 1
#

Radius of gyration: 24.04 Å; chains: 1; bounding box: 55×28×95 Å

Foldseek 3Di:
DDDDDDPPPPPPVVVVLVVVVVVLVVCVVCVLVDFQDAAPRNLVVLQVNLVSVVVVLVVVVVVLVVVVVVCVVVDPDPVVVVVSVVVVVVSVVVVVVSCVPRVQLNCLSVPFDKDKDKDLDKDKDWDDDPVDDPRTWIWIDDPNAIATDTPVVSVVVPPPFRWTWTWIDRGSSSGTNDIDTHGDPPPD

pLDDT: mean 74.54, std 12.44, range [35.97, 91.12]